Protein AF-A0A7W7SKT7-F1 (afdb_monomer)

Mean predicted aligned error: 14.42 Å

Solvent-accessible surface area (backbone atoms only — not comparable to full-atom values): 17953 Å² total; per-residue (Å²): 141,91,84,80,78,59,41,80,71,46,73,68,52,52,52,52,49,23,51,48,40,19,70,70,40,50,72,79,45,86,52,64,71,61,50,51,51,50,50,57,50,51,30,53,75,71,33,31,45,76,69,60,69,75,55,50,52,50,40,53,53,52,11,47,50,54,30,51,53,54,51,25,52,53,45,50,61,68,43,40,69,72,27,48,54,51,54,52,39,30,48,38,90,91,28,65,68,29,38,50,47,49,54,56,65,69,48,74,88,67,72,100,50,88,64,34,58,57,53,51,50,51,51,47,53,58,58,54,69,44,59,72,56,91,65,62,60,70,94,52,50,71,68,55,46,51,51,40,20,58,55,41,65,77,49,51,55,65,57,43,67,74,38,58,70,53,60,31,50,41,25,49,47,33,33,52,59,51,43,52,56,52,50,50,52,49,46,52,52,51,50,54,52,47,53,52,54,51,50,55,50,34,49,55,49,46,50,53,49,49,56,51,53,54,67,65,49,83,62,54,67,61,52,52,48,53,50,51,50,48,49,68,78,42,72,88,50,58,58,77,73,56,45,32,77,80,48,46,61,66,60,52,52,51,51,53,51,49,52,58,47,46,53,54,49,45,56,49,50,32,53,50,50,42,51,55,51,50,58,53,48,49,58,70,67,53,74,52,67,76,64,55,57,55,52,56,55,47,58,68,69,77,50,82,76,69,55,72,69,60,63,59,73,73,71,78,81,81,130

Structure (mmCIF, N/CA/C/O backbone):
data_AF-A0A7W7SKT7-F1
#
_entry.id   AF-A0A7W7SKT7-F1
#
loop_
_atom_site.group_PDB
_atom_site.id
_atom_site.type_symbol
_atom_site.label_atom_id
_atom_site.label_alt_id
_atom_site.label_comp_id
_atom_site.label_asym_id
_atom_site.label_entity_id
_atom_site.label_seq_id
_atom_site.pdbx_PDB_ins_code
_atom_site.Cartn_x
_atom_site.Cartn_y
_atom_site.Cartn_z
_atom_site.occupancy
_atom_site.B_iso_or_equiv
_atom_site.auth_seq_id
_atom_site.auth_comp_id
_atom_site.auth_asym_id
_atom_site.auth_atom_id
_atom_site.pdbx_PDB_model_num
ATOM 1 N N . MET A 1 1 ? 43.100 -24.900 -26.107 1.00 40.66 1 MET A N 1
ATOM 2 C CA . MET A 1 1 ? 42.116 -25.545 -25.212 1.00 40.66 1 MET A CA 1
ATOM 3 C C . MET A 1 1 ? 40.733 -24.953 -25.479 1.00 40.66 1 MET A C 1
ATOM 5 O O . MET A 1 1 ? 40.466 -23.842 -25.051 1.00 40.66 1 MET A O 1
ATOM 9 N N . ARG A 1 2 ? 39.889 -25.646 -26.257 1.00 47.34 2 ARG A N 1
ATOM 10 C CA . ARG A 1 2 ? 38.482 -25.291 -26.535 1.00 47.34 2 ARG A CA 1
ATOM 11 C C . ARG A 1 2 ? 37.613 -26.469 -26.075 1.00 47.34 2 ARG A C 1
ATOM 13 O O . ARG A 1 2 ? 37.311 -27.333 -26.887 1.00 47.34 2 ARG A O 1
ATOM 20 N N . HIS A 1 3 ? 37.288 -26.565 -24.783 1.00 52.56 3 HIS A N 1
ATOM 21 C CA . HIS A 1 3 ? 36.591 -27.748 -24.235 1.00 52.56 3 HIS A CA 1
ATOM 22 C C . HIS A 1 3 ? 35.393 -27.455 -23.320 1.00 52.56 3 HIS A C 1
ATOM 24 O O . HIS A 1 3 ? 34.884 -28.370 -22.688 1.00 52.56 3 HIS A O 1
ATOM 30 N N . SER A 1 4 ? 34.882 -26.223 -23.286 1.00 64.06 4 SER A N 1
ATOM 31 C CA . SER A 1 4 ? 33.734 -25.887 -22.425 1.00 64.06 4 SER A CA 1
ATOM 32 C C . SER A 1 4 ? 32.405 -25.795 -23.192 1.00 64.06 4 SER A C 1
ATOM 34 O O . SER A 1 4 ? 31.342 -25.771 -22.585 1.00 64.06 4 SER A O 1
ATOM 36 N N . GLY A 1 5 ? 32.433 -25.736 -24.531 1.00 83.06 5 GLY A N 1
ATOM 37 C CA . GLY A 1 5 ? 31.235 -25.512 -25.356 1.00 83.06 5 GLY A CA 1
ATOM 38 C C . GLY A 1 5 ? 30.647 -24.097 -25.249 1.00 83.06 5 GLY A C 1
ATOM 39 O O . GLY A 1 5 ? 29.572 -23.860 -25.789 1.00 83.06 5 GLY A O 1
ATOM 40 N N . PHE A 1 6 ? 31.346 -23.181 -24.570 1.00 89.38 6 PHE A N 1
ATOM 41 C CA . PHE A 1 6 ? 30.959 -21.782 -24.410 1.00 89.38 6 PHE A CA 1
ATOM 42 C C . PHE A 1 6 ? 31.447 -20.925 -25.578 1.00 89.38 6 PHE A C 1
ATOM 44 O O . PHE A 1 6 ? 32.544 -21.145 -26.100 1.00 89.38 6 PHE A O 1
ATOM 51 N N . ARG A 1 7 ? 30.641 -19.930 -25.955 1.00 92.69 7 ARG A N 1
ATOM 52 C CA . ARG A 1 7 ? 30.982 -18.906 -26.954 1.00 92.69 7 ARG A CA 1
ATOM 53 C C . ARG A 1 7 ? 30.951 -17.498 -26.340 1.00 92.69 7 ARG A C 1
ATOM 55 O O . ARG A 1 7 ? 30.198 -17.293 -25.388 1.00 92.69 7 ARG A O 1
ATOM 62 N N . PRO A 1 8 ? 31.711 -16.527 -26.880 1.00 90.38 8 PRO A N 1
ATOM 63 C CA . PRO A 1 8 ? 31.650 -15.145 -26.411 1.00 90.38 8 PRO A CA 1
ATOM 64 C C . PRO A 1 8 ? 30.253 -14.541 -26.624 1.00 90.38 8 PRO A C 1
ATOM 66 O O . PRO A 1 8 ? 29.545 -14.904 -27.572 1.00 90.38 8 PRO A O 1
ATOM 69 N N . ALA A 1 9 ? 29.872 -13.620 -25.738 1.00 91.38 9 ALA A N 1
ATOM 70 C CA . ALA A 1 9 ? 28.626 -12.868 -25.842 1.00 91.38 9 ALA A CA 1
ATOM 71 C C . ALA A 1 9 ? 28.648 -11.915 -27.047 1.00 91.38 9 ALA A C 1
ATOM 73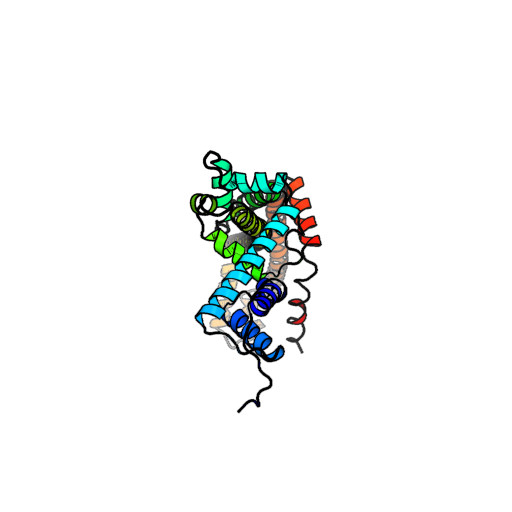 O O . ALA A 1 9 ? 29.638 -11.225 -27.299 1.00 91.38 9 ALA A O 1
ATOM 74 N N . THR A 1 10 ? 27.539 -11.868 -27.781 1.00 93.69 10 THR A N 1
ATOM 75 C CA . THR A 1 10 ? 27.305 -10.918 -28.875 1.00 93.69 10 THR A CA 1
ATOM 76 C C . THR A 1 10 ? 26.296 -9.854 -28.451 1.00 93.69 10 THR A C 1
ATOM 78 O O . THR A 1 10 ? 25.536 -10.051 -27.506 1.00 93.69 10 THR A O 1
ATOM 81 N N . LEU A 1 11 ? 26.221 -8.741 -29.186 1.00 92.75 11 LEU A N 1
ATOM 82 C CA . LEU A 1 11 ? 25.202 -7.711 -28.939 1.00 92.75 11 LEU A CA 1
ATOM 83 C C . LEU A 1 11 ? 23.770 -8.261 -29.048 1.00 92.75 11 LEU A C 1
ATOM 85 O O . LEU A 1 11 ? 22.895 -7.840 -28.298 1.00 92.75 11 LEU A O 1
ATOM 89 N N . ALA A 1 12 ? 23.537 -9.229 -29.940 1.00 94.31 12 ALA A N 1
ATOM 90 C CA . ALA A 1 12 ? 22.238 -9.883 -30.073 1.00 94.31 12 ALA A CA 1
ATOM 91 C C . ALA A 1 12 ? 21.881 -10.714 -28.829 1.00 94.31 12 ALA A C 1
ATOM 93 O O . ALA A 1 12 ? 20.724 -10.736 -28.417 1.00 94.31 12 ALA A O 1
ATOM 94 N N . ASP A 1 13 ? 22.870 -11.356 -28.198 1.00 94.12 13 ASP A N 1
ATOM 95 C CA . ASP A 1 13 ? 22.651 -12.086 -26.947 1.00 94.12 13 ASP A CA 1
ATOM 96 C C . ASP A 1 13 ? 22.309 -11.147 -25.802 1.00 94.12 13 ASP A C 1
ATOM 98 O O . ASP A 1 13 ? 21.412 -11.439 -25.018 1.00 94.12 13 ASP A O 1
ATOM 102 N N . GLU A 1 14 ? 23.015 -10.021 -25.705 1.00 94.12 14 GLU A N 1
ATOM 103 C CA . GLU A 1 14 ? 22.754 -9.026 -24.670 1.00 94.12 14 GLU A CA 1
ATOM 104 C C . GLU A 1 14 ? 21.347 -8.444 -24.804 1.00 94.12 14 GLU A C 1
ATOM 106 O O . GLU A 1 14 ? 20.639 -8.326 -23.805 1.00 94.12 14 GLU A O 1
ATOM 111 N N . GLU A 1 15 ? 20.909 -8.139 -26.026 1.00 96.25 15 GLU A N 1
ATOM 112 C CA . GLU A 1 15 ? 19.553 -7.659 -26.291 1.00 96.25 15 GLU A CA 1
ATOM 113 C C . GLU A 1 15 ? 18.500 -8.732 -25.965 1.00 96.25 15 GLU A C 1
ATOM 115 O O . GLU A 1 15 ? 17.518 -8.452 -25.275 1.00 96.25 15 GLU A O 1
ATOM 120 N N . ALA A 1 16 ? 18.735 -9.986 -26.368 1.00 96.50 16 ALA A N 1
ATOM 121 C CA . ALA A 1 16 ? 17.842 -11.103 -26.063 1.00 96.50 16 ALA A CA 1
ATOM 122 C C . ALA A 1 16 ? 17.748 -11.388 -24.554 1.00 96.50 16 ALA A C 1
ATOM 124 O O . ALA A 1 16 ? 16.666 -11.679 -24.042 1.00 96.50 16 ALA A O 1
ATOM 125 N N . LEU A 1 17 ? 18.866 -11.305 -23.830 1.00 96.50 17 LEU A N 1
ATOM 126 C CA . LEU A 1 17 ? 18.909 -11.475 -22.377 1.00 96.50 17 LEU A CA 1
ATOM 127 C C . LEU A 1 17 ? 18.284 -10.286 -21.650 1.00 96.50 17 LEU A C 1
ATOM 129 O O . LEU A 1 17 ? 17.599 -10.492 -20.656 1.00 96.50 17 LEU A O 1
ATOM 133 N N . THR A 1 18 ? 18.454 -9.064 -22.162 1.00 97.94 18 THR A N 1
ATOM 134 C CA . THR A 1 18 ? 17.770 -7.870 -21.643 1.00 97.94 18 THR A CA 1
ATOM 135 C C . THR A 1 18 ? 16.256 -8.022 -21.772 1.00 97.94 18 THR A C 1
ATOM 137 O O . THR A 1 18 ? 15.529 -7.778 -20.810 1.00 97.94 18 THR A O 1
ATOM 140 N N . GLY A 1 19 ? 15.775 -8.463 -22.940 1.00 97.75 19 GLY A N 1
ATOM 141 C CA . GLY A 1 19 ? 14.356 -8.723 -23.184 1.00 97.75 19 GLY A CA 1
ATOM 142 C C . GLY A 1 19 ? 13.794 -9.822 -22.284 1.00 97.75 19 GLY A C 1
ATOM 143 O O . GLY A 1 19 ? 12.774 -9.610 -21.635 1.00 97.75 19 GLY A O 1
ATOM 144 N N . TRP A 1 20 ? 14.489 -10.958 -22.187 1.00 97.88 20 TRP A N 1
ATOM 145 C CA . TRP A 1 20 ? 14.104 -12.055 -21.296 1.00 97.88 20 TRP A CA 1
ATOM 146 C C . TRP A 1 20 ? 14.063 -11.619 -19.828 1.00 97.88 20 TRP A C 1
ATOM 148 O O . TRP A 1 20 ? 13.076 -11.862 -19.140 1.00 97.88 20 TRP A O 1
ATOM 158 N N . LEU A 1 21 ? 15.097 -10.922 -19.353 1.00 97.50 21 LEU A N 1
ATOM 159 C CA . LEU A 1 21 ? 15.177 -10.478 -17.965 1.00 97.50 21 LEU A CA 1
ATOM 160 C C . LEU A 1 21 ? 14.044 -9.494 -17.634 1.00 97.50 21 LEU A C 1
ATOM 162 O O . LEU A 1 21 ? 13.430 -9.603 -16.574 1.00 97.50 21 LEU A O 1
ATOM 166 N N . ALA A 1 22 ? 13.732 -8.577 -18.556 1.00 97.25 22 ALA A N 1
ATOM 167 C CA . ALA A 1 22 ? 12.633 -7.627 -18.409 1.00 97.25 22 ALA A CA 1
ATOM 168 C C . ALA A 1 22 ? 11.253 -8.308 -18.385 1.00 97.25 22 ALA A C 1
ATOM 170 O O . ALA A 1 22 ? 10.381 -7.880 -17.632 1.00 97.25 22 ALA A O 1
ATOM 171 N N . ALA A 1 23 ? 11.050 -9.347 -19.199 1.00 95.31 23 ALA A N 1
ATOM 172 C CA . ALA A 1 23 ? 9.766 -10.033 -19.326 1.00 95.31 23 ALA A CA 1
ATOM 173 C C . ALA A 1 23 ? 9.515 -11.059 -18.210 1.00 95.31 23 ALA A C 1
ATOM 175 O O . ALA A 1 23 ? 8.409 -11.128 -17.687 1.00 95.31 23 ALA A O 1
ATOM 176 N N . GLU A 1 24 ? 10.536 -11.829 -17.828 1.00 94.50 24 GLU A N 1
ATOM 177 C CA . GLU A 1 24 ? 10.362 -13.027 -16.995 1.00 94.50 24 GLU A CA 1
ATOM 178 C C . GLU A 1 24 ? 10.850 -12.841 -15.554 1.00 94.50 24 GLU A C 1
ATOM 180 O O . GLU A 1 24 ? 10.324 -13.464 -14.634 1.00 94.50 24 GLU A O 1
ATOM 185 N N . VAL A 1 25 ? 11.860 -11.991 -15.327 1.00 95.19 25 VAL A N 1
ATOM 186 C CA . VAL A 1 25 ? 12.539 -11.900 -14.022 1.00 95.19 25 VAL A CA 1
ATOM 187 C C . VAL A 1 25 ? 12.179 -10.619 -13.280 1.00 95.19 25 VAL A C 1
ATOM 189 O O . VAL A 1 25 ? 11.728 -10.686 -12.140 1.00 95.19 25 VAL A O 1
ATOM 192 N N . CYS A 1 26 ? 12.318 -9.447 -13.907 1.00 94.31 26 CYS A N 1
ATOM 193 C CA . CYS A 1 26 ? 12.014 -8.156 -13.277 1.00 94.31 26 CYS A CA 1
ATOM 194 C C . CYS A 1 26 ? 10.592 -8.029 -12.679 1.00 94.31 26 CYS A C 1
ATOM 196 O O . CYS A 1 26 ? 10.476 -7.405 -11.623 1.00 94.31 26 CYS A O 1
ATOM 198 N N . PRO A 1 27 ? 9.519 -8.616 -13.258 1.00 90.62 27 PRO A N 1
ATOM 199 C CA . PRO A 1 27 ? 8.180 -8.527 -12.668 1.00 90.62 27 PRO A CA 1
ATOM 200 C C . PRO A 1 27 ? 8.019 -9.273 -11.338 1.00 90.62 27 PRO A C 1
ATOM 202 O O . PRO A 1 27 ? 7.167 -8.910 -10.520 1.00 90.62 27 PRO A O 1
ATOM 205 N N . VAL A 1 28 ? 8.797 -10.339 -11.135 1.00 89.81 28 VAL A N 1
ATOM 206 C CA . VAL A 1 28 ? 8.648 -11.260 -9.997 1.00 89.81 28 VAL A CA 1
ATOM 207 C C . VAL A 1 28 ? 9.768 -11.118 -8.975 1.00 89.81 28 VAL A C 1
ATOM 209 O O . VAL A 1 28 ? 9.537 -11.360 -7.789 1.00 89.81 28 VAL A O 1
ATOM 212 N N . GLU A 1 29 ? 10.946 -10.678 -9.417 1.00 93.00 29 GLU A N 1
ATOM 213 C CA . GLU A 1 29 ? 12.131 -10.525 -8.593 1.00 93.00 29 GLU A CA 1
ATOM 214 C C . GLU A 1 29 ? 12.540 -9.060 -8.464 1.00 93.00 29 GLU A C 1
ATOM 216 O O . GLU A 1 29 ? 12.953 -8.426 -9.434 1.00 93.00 29 GLU A O 1
ATOM 221 N N . LEU A 1 30 ? 12.463 -8.525 -7.246 1.00 89.38 30 LEU A N 1
ATOM 222 C CA . LEU A 1 30 ? 12.747 -7.115 -6.952 1.00 89.38 30 LEU A CA 1
ATOM 223 C C . LEU A 1 30 ? 14.164 -6.905 -6.402 1.00 89.38 30 LEU A C 1
ATOM 225 O O . LEU A 1 30 ? 14.652 -5.775 -6.365 1.00 89.38 30 LEU A O 1
ATOM 229 N N . VAL A 1 31 ? 14.825 -7.973 -5.949 1.00 91.19 31 VAL A N 1
ATOM 230 C CA . VAL A 1 31 ? 16.169 -7.929 -5.379 1.00 91.19 31 VAL A CA 1
ATOM 231 C C . VAL A 1 31 ? 17.193 -8.055 -6.501 1.00 91.19 31 VAL A C 1
ATOM 233 O O . VAL A 1 31 ? 17.330 -9.095 -7.140 1.00 91.19 31 VAL A O 1
ATOM 236 N N . GLU A 1 32 ? 17.980 -6.998 -6.708 1.00 91.44 32 GLU A N 1
ATOM 237 C CA . GLU A 1 32 ? 18.981 -6.943 -7.782 1.00 91.44 32 GLU A CA 1
ATOM 238 C C . GLU A 1 32 ? 19.991 -8.102 -7.732 1.00 91.44 32 GLU A C 1
ATOM 240 O O . GLU A 1 32 ? 20.403 -8.607 -8.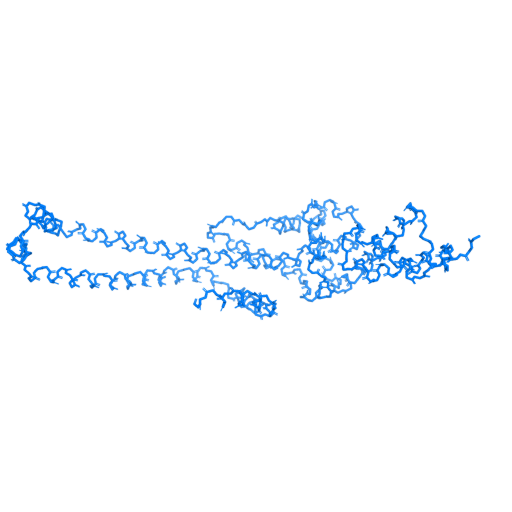774 1.00 91.44 32 GLU A O 1
ATOM 245 N N . ALA A 1 33 ? 20.389 -8.545 -6.536 1.00 92.81 33 ALA A N 1
ATOM 246 C CA . ALA A 1 33 ? 21.298 -9.681 -6.392 1.00 92.81 33 ALA A CA 1
ATOM 247 C C . ALA A 1 33 ? 20.732 -10.952 -7.047 1.00 92.81 33 ALA A C 1
ATOM 249 O O . ALA A 1 33 ? 21.438 -11.616 -7.800 1.00 92.81 33 ALA A O 1
ATOM 250 N N . TRP A 1 34 ? 19.444 -11.232 -6.844 1.00 94.44 34 TRP A N 1
ATOM 251 C CA . TRP A 1 34 ? 18.781 -12.409 -7.404 1.00 94.44 34 TRP A CA 1
ATOM 252 C C . TRP A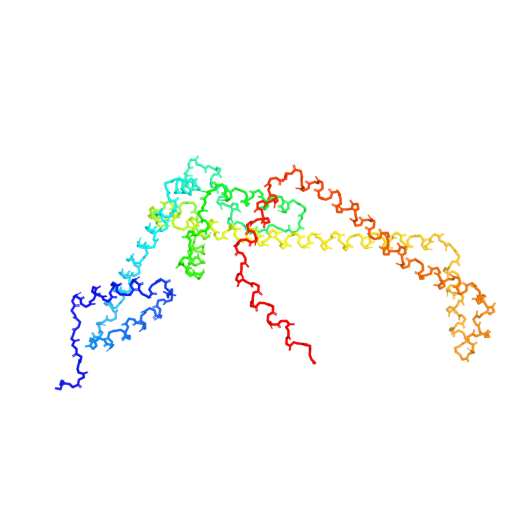 1 34 ? 18.504 -12.255 -8.906 1.00 94.44 34 TRP A C 1
ATOM 254 O O . TRP A 1 34 ? 18.639 -13.225 -9.647 1.00 94.44 34 TRP A O 1
ATOM 264 N N . GLN A 1 35 ? 18.242 -11.034 -9.391 1.00 95.19 35 GLN A N 1
ATOM 265 C CA . GLN A 1 35 ? 18.201 -10.749 -10.836 1.00 95.19 35 GLN A CA 1
ATOM 266 C C . GLN A 1 35 ? 19.554 -11.032 -11.510 1.00 95.19 35 GLN A C 1
ATOM 268 O O . GLN A 1 35 ? 19.608 -11.623 -12.590 1.00 95.19 35 GLN A O 1
ATOM 273 N N . ARG A 1 36 ? 20.659 -10.632 -10.865 1.00 96.44 36 ARG A N 1
ATOM 274 C CA . ARG A 1 36 ? 22.023 -10.891 -11.344 1.00 96.44 36 ARG A CA 1
ATOM 275 C C . ARG A 1 36 ? 22.323 -12.385 -11.384 1.00 96.44 36 ARG A C 1
ATOM 277 O O . ARG A 1 36 ? 22.844 -12.864 -12.389 1.00 96.44 36 ARG A O 1
ATOM 284 N N . ASP A 1 37 ? 21.975 -13.114 -10.331 1.00 96.06 37 ASP A N 1
ATOM 285 C CA . ASP A 1 37 ? 22.177 -14.563 -10.278 1.00 96.06 37 ASP A CA 1
ATOM 286 C C . ASP A 1 37 ? 21.374 -15.279 -11.371 1.00 96.06 37 ASP A C 1
ATOM 288 O O . ASP A 1 37 ? 21.934 -16.106 -12.094 1.00 96.06 37 ASP A O 1
ATOM 292 N N . ALA A 1 38 ? 20.105 -14.902 -11.567 1.00 95.75 38 ALA A N 1
ATOM 293 C CA . ALA A 1 38 ? 19.264 -15.427 -12.642 1.00 95.75 38 ALA A CA 1
ATOM 294 C C . ALA A 1 38 ? 19.873 -15.162 -14.028 1.00 95.75 38 ALA A C 1
ATOM 296 O O . ALA A 1 38 ? 19.964 -16.072 -14.851 1.00 95.75 38 ALA A O 1
ATOM 297 N N . LEU A 1 39 ? 20.372 -13.946 -14.265 1.00 96.44 39 LEU A N 1
ATOM 298 C CA . LEU A 1 39 ? 21.049 -13.592 -15.511 1.00 96.44 39 LEU A CA 1
ATOM 299 C C . LEU A 1 39 ? 22.298 -14.457 -15.752 1.00 96.44 39 LEU A C 1
ATOM 301 O O . LEU A 1 39 ? 22.495 -14.962 -16.855 1.00 96.44 39 LEU A O 1
ATOM 305 N N . LEU A 1 40 ? 23.137 -14.667 -14.733 1.00 94.50 40 LEU A N 1
ATOM 306 C CA . LEU A 1 40 ? 24.338 -15.506 -14.849 1.00 94.50 40 LEU A CA 1
ATOM 307 C C . LEU A 1 40 ? 24.005 -16.988 -15.075 1.00 94.50 40 LEU A C 1
ATOM 309 O O . LEU A 1 40 ? 24.737 -17.676 -15.792 1.00 94.50 40 LEU A O 1
ATOM 313 N N . VAL A 1 41 ? 22.920 -17.486 -14.480 1.00 95.62 41 VAL A N 1
ATOM 314 C CA . VAL A 1 41 ? 22.392 -18.829 -14.758 1.00 95.62 41 VAL A CA 1
ATOM 315 C C . VAL A 1 41 ? 21.948 -18.933 -16.217 1.00 95.62 41 VAL A C 1
ATOM 317 O O . VAL A 1 41 ? 22.322 -19.894 -16.889 1.00 95.62 41 VAL A O 1
ATOM 320 N N . GLU A 1 42 ? 21.251 -17.926 -16.734 1.00 96.00 42 GLU A N 1
ATOM 321 C CA . GLU A 1 42 ? 20.767 -17.908 -18.116 1.00 96.00 42 GLU A CA 1
ATOM 322 C C . GLU A 1 42 ? 21.917 -17.853 -19.138 1.00 96.00 42 GLU A C 1
ATOM 324 O O . GLU A 1 42 ? 21.908 -18.585 -20.132 1.00 96.00 42 GLU A O 1
ATOM 329 N N . TYR A 1 43 ? 22.975 -17.081 -18.860 1.00 94.44 43 TYR A N 1
ATOM 330 C CA . TYR A 1 43 ? 24.216 -17.114 -19.648 1.00 94.44 43 TYR A CA 1
ATOM 331 C C . TYR A 1 43 ? 24.784 -18.539 -19.749 1.00 94.44 43 TYR A C 1
ATOM 333 O O . TYR A 1 43 ? 25.121 -19.008 -20.840 1.00 94.44 43 TYR A O 1
ATOM 341 N N . ARG A 1 44 ? 24.847 -19.262 -18.622 1.00 93.56 44 ARG A N 1
ATOM 342 C CA . ARG A 1 44 ? 25.340 -20.648 -18.586 1.00 93.56 44 ARG A CA 1
ATOM 343 C C . ARG A 1 44 ? 24.425 -21.609 -19.334 1.00 93.56 44 ARG A C 1
ATOM 345 O O . ARG A 1 44 ? 24.931 -22.439 -20.087 1.00 93.56 44 ARG A O 1
ATOM 352 N N . ALA A 1 45 ? 23.111 -21.474 -19.171 1.00 94.38 45 ALA A N 1
ATOM 353 C CA . ALA A 1 45 ? 22.124 -22.298 -19.863 1.00 94.38 45 ALA A CA 1
ATOM 354 C C . ALA A 1 45 ? 22.251 -22.175 -21.391 1.00 94.38 45 ALA A C 1
ATOM 356 O O . ALA A 1 45 ? 22.201 -23.175 -22.107 1.00 94.38 45 ALA A O 1
ATOM 357 N N . ARG A 1 46 ? 22.527 -20.963 -21.889 1.00 94.44 46 ARG A N 1
ATOM 358 C CA . ARG A 1 46 ? 22.747 -20.683 -23.318 1.00 94.44 46 ARG A CA 1
ATOM 359 C C . ARG A 1 46 ? 24.170 -20.981 -23.805 1.00 94.44 46 ARG A C 1
ATOM 361 O O . ARG A 1 46 ? 24.460 -20.774 -24.982 1.00 94.44 46 ARG A O 1
ATOM 368 N N . LYS A 1 47 ? 25.056 -21.470 -22.925 1.00 93.56 47 LYS A N 1
ATOM 369 C CA . LYS A 1 47 ? 26.494 -21.683 -23.182 1.00 93.56 47 LYS A CA 1
ATOM 370 C C . LYS A 1 47 ? 27.187 -20.418 -23.710 1.00 93.56 47 LYS A C 1
ATOM 372 O O . LYS A 1 47 ? 27.992 -20.464 -24.641 1.00 93.56 47 LYS A O 1
ATOM 377 N N . ILE A 1 48 ? 26.863 -19.275 -23.116 1.00 94.31 48 ILE A N 1
ATOM 378 C CA . ILE A 1 48 ? 27.466 -17.979 -23.427 1.00 94.31 48 ILE A CA 1
ATOM 379 C C . ILE A 1 48 ? 28.387 -17.593 -22.271 1.00 94.31 48 ILE A C 1
ATOM 381 O O . ILE A 1 48 ? 28.012 -17.698 -21.102 1.00 94.31 48 ILE A O 1
ATOM 385 N N . GLU A 1 49 ? 29.611 -17.181 -22.587 1.00 90.38 49 GLU A N 1
ATOM 386 C CA . GLU A 1 49 ? 30.546 -16.662 -21.591 1.00 90.38 49 GLU A CA 1
ATOM 387 C C . GLU A 1 49 ? 30.016 -15.324 -21.042 1.00 90.38 49 GLU A C 1
ATOM 389 O O . GLU A 1 49 ? 29.782 -14.404 -21.835 1.00 90.38 49 GLU A O 1
ATOM 394 N N . PRO A 1 50 ? 29.788 -15.191 -19.718 1.00 88.81 50 PRO A N 1
ATOM 395 C CA . PRO A 1 50 ? 29.286 -13.949 -19.146 1.00 88.81 50 PRO A CA 1
ATOM 396 C C . PRO A 1 50 ? 30.258 -12.795 -19.419 1.00 88.81 50 PRO A C 1
ATOM 398 O O . PRO A 1 50 ? 31.463 -12.955 -19.205 1.00 88.81 50 PRO A O 1
ATOM 401 N N . PRO A 1 51 ? 29.770 -11.618 -19.845 1.00 90.50 51 PRO A N 1
ATOM 402 C CA . PRO A 1 51 ? 30.640 -10.476 -20.060 1.00 90.50 51 PRO A CA 1
ATOM 403 C C . PRO A 1 51 ? 31.169 -9.939 -18.719 1.00 90.50 51 PRO A C 1
ATOM 405 O O . PRO A 1 51 ? 30.725 -10.324 -17.634 1.00 90.50 51 PRO A O 1
ATOM 408 N N . GLY A 1 52 ? 32.120 -9.004 -18.780 1.00 91.12 52 GLY A N 1
ATOM 409 C CA . GLY A 1 52 ? 32.657 -8.362 -17.578 1.00 91.12 52 GLY A CA 1
ATOM 410 C C . GLY A 1 52 ? 31.567 -7.702 -16.720 1.00 91.12 52 GLY A C 1
ATOM 411 O O . GLY A 1 52 ? 30.548 -7.241 -17.238 1.00 91.12 52 GLY A O 1
ATOM 412 N N . ARG A 1 53 ? 31.804 -7.604 -15.403 1.00 92.19 53 ARG A N 1
ATOM 413 C CA . ARG A 1 53 ? 30.831 -7.110 -14.403 1.00 92.19 53 ARG A CA 1
ATOM 414 C C . ARG A 1 53 ? 30.111 -5.828 -14.829 1.00 92.19 53 ARG A C 1
ATOM 416 O O . ARG A 1 53 ? 28.890 -5.783 -14.811 1.00 92.19 53 ARG A O 1
ATOM 423 N N . THR A 1 54 ? 30.842 -4.823 -15.307 1.00 94.38 54 THR A N 1
ATOM 424 C CA . THR A 1 54 ? 30.266 -3.547 -15.767 1.00 94.38 54 THR A CA 1
ATOM 425 C C . THR A 1 54 ? 29.222 -3.719 -16.872 1.00 94.38 54 THR A C 1
ATOM 427 O O . THR A 1 54 ? 28.258 -2.961 -16.938 1.00 94.38 54 THR A O 1
ATOM 430 N N . ARG A 1 55 ? 29.400 -4.698 -17.765 1.00 93.38 55 ARG A N 1
ATOM 431 C CA . ARG A 1 55 ? 28.443 -4.975 -18.841 1.00 93.38 55 ARG A CA 1
ATOM 432 C C . ARG A 1 55 ? 27.204 -5.692 -18.310 1.00 93.38 55 ARG A C 1
ATOM 434 O O . ARG A 1 55 ? 26.104 -5.328 -18.706 1.00 93.38 55 ARG A O 1
ATOM 441 N N . VAL A 1 56 ? 27.379 -6.626 -17.374 1.00 95.00 56 VAL A N 1
ATOM 442 C CA . VAL A 1 56 ? 26.270 -7.278 -16.657 1.00 95.00 56 VAL A CA 1
ATOM 443 C C . VAL A 1 56 ? 25.395 -6.231 -15.964 1.00 95.00 56 VAL A C 1
ATOM 445 O O . VAL A 1 56 ? 24.184 -6.238 -16.153 1.00 95.00 56 VAL A O 1
ATOM 448 N N . GLU A 1 57 ? 25.997 -5.268 -15.260 1.00 95.75 57 GLU A N 1
ATOM 449 C CA . GLU A 1 57 ? 25.244 -4.180 -14.618 1.00 95.75 57 GLU A CA 1
ATOM 450 C C . GLU A 1 57 ? 24.455 -3.331 -15.622 1.00 95.75 57 GLU A C 1
ATOM 452 O O . GLU A 1 57 ? 23.302 -2.984 -15.374 1.00 95.75 57 GLU A O 1
ATOM 457 N N . LYS A 1 58 ? 25.033 -3.034 -16.793 1.00 95.88 58 LYS A N 1
ATOM 458 C CA . LYS A 1 58 ? 24.321 -2.301 -17.852 1.00 95.88 58 LYS A CA 1
ATOM 459 C C . LYS A 1 58 ? 23.097 -3.066 -18.358 1.00 95.88 58 LYS A C 1
ATOM 461 O O . LYS A 1 58 ? 22.061 -2.446 -18.572 1.00 95.88 58 LYS A O 1
ATOM 466 N N . ILE A 1 59 ? 23.204 -4.385 -18.515 1.00 96.62 59 ILE A N 1
ATOM 467 C CA . ILE A 1 59 ? 22.083 -5.248 -18.919 1.00 96.62 59 ILE A CA 1
ATOM 468 C C . ILE A 1 59 ? 20.996 -5.252 -17.841 1.00 96.62 59 ILE A C 1
ATOM 470 O O . ILE A 1 59 ? 19.824 -5.084 -18.166 1.00 96.62 59 ILE A O 1
ATOM 474 N N . LEU A 1 60 ? 21.372 -5.367 -16.562 1.00 96.94 60 LEU A N 1
ATOM 475 C CA . LEU A 1 60 ? 20.427 -5.298 -15.440 1.00 96.94 60 LEU A CA 1
ATOM 476 C C . LEU A 1 60 ? 19.663 -3.966 -15.428 1.00 96.94 60 LEU A C 1
ATOM 478 O O . LEU A 1 60 ? 18.436 -3.956 -15.340 1.00 96.94 60 LEU A O 1
ATOM 482 N N . VAL A 1 61 ? 20.372 -2.840 -15.563 1.00 97.62 61 VAL A N 1
ATOM 483 C CA . VAL A 1 61 ? 19.759 -1.503 -15.619 1.00 97.62 61 VAL A CA 1
ATOM 484 C C . VAL A 1 61 ? 18.836 -1.366 -16.832 1.00 97.62 61 VAL A C 1
ATOM 486 O O . VAL A 1 61 ? 17.711 -0.892 -16.684 1.00 97.62 61 VAL A O 1
ATOM 489 N N . ALA A 1 62 ? 19.275 -1.809 -18.014 1.00 97.81 62 ALA A N 1
ATOM 490 C CA . ALA A 1 62 ? 18.480 -1.737 -19.237 1.00 97.81 62 ALA A CA 1
ATOM 491 C C . ALA A 1 62 ? 17.202 -2.585 -19.149 1.00 97.81 62 ALA A C 1
ATOM 493 O O . ALA A 1 62 ? 16.126 -2.115 -19.519 1.00 97.81 62 ALA A O 1
ATOM 494 N N . ALA A 1 63 ? 17.299 -3.803 -18.615 1.00 97.94 63 ALA A N 1
ATOM 495 C CA . ALA A 1 63 ? 16.159 -4.698 -18.455 1.00 97.94 63 ALA A CA 1
ATOM 496 C C . ALA A 1 63 ? 15.142 -4.144 -17.455 1.00 97.94 63 ALA A C 1
ATOM 498 O O . ALA A 1 63 ? 13.950 -4.104 -17.754 1.00 97.94 63 ALA A O 1
ATOM 499 N N . ARG A 1 64 ? 15.606 -3.639 -16.304 1.00 96.81 64 ARG A N 1
ATOM 500 C CA . ARG A 1 64 ? 14.728 -2.984 -15.325 1.00 96.81 64 ARG A CA 1
ATOM 501 C C . ARG A 1 64 ? 14.051 -1.752 -15.900 1.00 96.81 64 ARG A C 1
ATOM 503 O O . ARG A 1 64 ? 12.857 -1.592 -15.698 1.00 96.81 64 ARG A O 1
ATOM 510 N N . GLY A 1 65 ? 14.786 -0.913 -16.631 1.00 96.56 65 GLY A N 1
ATOM 511 C CA . GLY A 1 65 ? 14.212 0.257 -17.295 1.00 96.56 65 GLY A CA 1
ATOM 512 C C . GLY A 1 65 ? 13.142 -0.134 -18.317 1.00 96.56 65 GLY A C 1
ATOM 513 O O . GLY A 1 65 ? 12.055 0.435 -18.321 1.00 96.56 65 GLY A O 1
ATOM 514 N N . ARG A 1 66 ? 13.410 -1.157 -19.137 1.00 97.75 66 ARG A N 1
ATOM 515 C CA . ARG A 1 66 ? 12.451 -1.689 -20.117 1.00 97.75 66 ARG A CA 1
ATOM 516 C C . ARG A 1 66 ? 11.191 -2.234 -19.448 1.00 97.75 66 ARG A C 1
ATOM 518 O O . ARG A 1 66 ? 10.086 -1.940 -19.895 1.00 97.75 66 ARG A O 1
ATOM 525 N N . TRP A 1 67 ? 11.361 -3.003 -18.379 1.00 96.81 67 TRP A N 1
ATOM 526 C CA . TRP A 1 67 ? 10.250 -3.527 -17.599 1.00 96.81 67 TRP A CA 1
ATOM 527 C C . TRP A 1 67 ? 9.456 -2.414 -16.902 1.00 96.81 67 TRP A C 1
ATOM 529 O O . TRP A 1 67 ? 8.231 -2.425 -16.966 1.00 96.81 67 TRP A O 1
ATOM 539 N N . GLU A 1 68 ? 10.121 -1.432 -16.286 1.00 96.56 68 GLU A N 1
ATOM 540 C CA . GLU A 1 68 ? 9.465 -0.316 -15.593 1.00 96.56 68 GLU A CA 1
ATOM 541 C C . GLU A 1 68 ? 8.602 0.504 -16.558 1.00 96.56 68 GLU A C 1
ATOM 543 O O . GLU A 1 68 ? 7.458 0.823 -16.234 1.00 96.56 68 GLU A O 1
ATOM 548 N N . LEU A 1 69 ? 9.106 0.774 -17.767 1.00 97.12 69 LEU A N 1
ATOM 549 C CA . LEU A 1 69 ? 8.339 1.437 -18.823 1.00 97.12 69 LEU A CA 1
ATOM 550 C C . LEU A 1 69 ? 7.094 0.629 -19.215 1.00 97.12 69 LEU A C 1
ATOM 552 O O . LEU A 1 69 ? 5.995 1.181 -19.252 1.00 97.12 69 LEU A O 1
ATOM 556 N N . ALA A 1 70 ? 7.247 -0.677 -19.457 1.00 96.38 70 ALA A N 1
ATOM 557 C CA . ALA A 1 70 ? 6.128 -1.552 -19.807 1.00 96.38 70 ALA A CA 1
ATOM 558 C C . ALA A 1 70 ? 5.086 -1.639 -18.677 1.00 96.38 70 ALA A C 1
ATOM 560 O O . ALA A 1 70 ? 3.883 -1.572 -18.928 1.00 96.38 70 ALA A O 1
ATOM 561 N N . PHE A 1 71 ? 5.542 -1.730 -17.427 1.00 96.88 71 PHE A N 1
ATOM 562 C CA . PHE A 1 71 ? 4.679 -1.752 -16.251 1.00 96.88 71 PHE A CA 1
ATOM 563 C C . PHE A 1 71 ? 3.883 -0.451 -16.104 1.00 96.88 71 PHE A C 1
ATOM 565 O O . PHE A 1 71 ? 2.668 -0.499 -15.910 1.00 96.88 71 PHE A O 1
ATOM 572 N N . CYS A 1 72 ? 4.538 0.706 -16.241 1.00 97.81 72 CYS A N 1
ATOM 573 C CA . CYS A 1 72 ? 3.850 1.991 -16.153 1.00 97.81 72 CYS A CA 1
ATOM 574 C C . CYS A 1 72 ? 2.813 2.147 -17.272 1.00 97.81 72 CYS A C 1
ATOM 576 O O . CYS A 1 72 ? 1.676 2.528 -16.994 1.00 97.81 72 CYS A O 1
ATOM 578 N N . ALA A 1 73 ? 3.171 1.795 -18.511 1.00 97.00 73 ALA A N 1
ATOM 579 C CA . ALA A 1 73 ? 2.256 1.844 -19.649 1.00 97.00 73 ALA A CA 1
ATOM 580 C C . ALA A 1 73 ? 1.002 0.985 -19.411 1.00 97.00 73 ALA A C 1
ATOM 582 O O . ALA A 1 73 ? -0.117 1.463 -19.591 1.00 97.00 73 ALA A O 1
ATOM 583 N N . HIS A 1 74 ? 1.181 -0.240 -18.911 1.00 96.12 74 HIS A N 1
ATOM 584 C CA . HIS A 1 74 ? 0.085 -1.159 -18.586 1.00 96.12 74 HIS A CA 1
ATOM 585 C C . HIS A 1 74 ? -0.852 -0.620 -17.495 1.00 96.12 74 HIS A C 1
ATOM 587 O O . HIS A 1 74 ? -2.077 -0.709 -17.600 1.00 96.12 74 HIS A O 1
ATOM 593 N N . VAL A 1 75 ? -0.296 -0.024 -16.435 1.00 97.62 75 VAL A N 1
ATOM 594 C CA . VAL A 1 75 ? -1.088 0.591 -15.354 1.00 97.62 75 VAL A CA 1
ATOM 595 C C . VAL A 1 75 ? -1.877 1.795 -15.875 1.00 97.62 75 VAL A C 1
ATOM 597 O O . VAL A 1 75 ? -3.058 1.950 -15.560 1.00 97.62 75 VAL A O 1
ATOM 600 N N . ILE A 1 76 ? -1.244 2.633 -16.694 1.00 97.50 76 ILE A N 1
ATOM 601 C CA . ILE A 1 76 ? -1.846 3.817 -17.321 1.00 97.50 76 ILE A CA 1
ATOM 602 C C . ILE A 1 76 ? -2.998 3.427 -18.244 1.00 97.50 76 ILE A C 1
ATOM 604 O O . ILE A 1 76 ? -4.059 4.051 -18.178 1.00 97.50 76 ILE A O 1
ATOM 608 N N . GLU A 1 77 ? -2.812 2.394 -19.062 1.00 96.38 77 GLU A N 1
ATOM 609 C CA . GLU A 1 77 ? -3.852 1.872 -19.947 1.00 96.38 77 GLU A CA 1
ATOM 610 C C . GLU A 1 77 ? -5.097 1.461 -19.148 1.00 96.38 77 GLU A C 1
ATOM 612 O O . GLU A 1 77 ? -6.208 1.894 -19.455 1.00 96.38 77 GLU A O 1
ATOM 617 N N . ARG A 1 78 ? -4.910 0.718 -18.050 1.00 96.50 78 ARG A N 1
ATOM 618 C CA . ARG A 1 78 ? -6.008 0.275 -17.173 1.00 96.50 78 ARG A CA 1
ATOM 619 C C . ARG A 1 78 ? -6.717 1.407 -16.440 1.00 96.50 78 ARG A C 1
ATOM 621 O O . ARG A 1 78 ? -7.909 1.291 -16.162 1.00 96.50 78 ARG A O 1
ATOM 628 N N . LEU A 1 79 ? -6.002 2.471 -16.081 1.00 96.31 79 LEU A N 1
ATOM 629 C CA . LEU A 1 79 ? -6.580 3.629 -15.391 1.00 96.31 79 LEU A CA 1
ATOM 630 C C . LEU A 1 79 ? -7.530 4.433 -16.283 1.00 96.31 79 LEU A C 1
ATOM 632 O O . LEU A 1 79 ? -8.477 5.040 -15.775 1.00 96.31 79 LEU A O 1
ATOM 636 N N . GLY A 1 80 ? -7.257 4.474 -17.589 1.00 94.88 80 GLY A N 1
ATOM 637 C CA . GLY A 1 80 ? -7.918 5.386 -18.514 1.00 94.88 80 GLY A CA 1
ATOM 638 C C . GLY A 1 80 ? -7.602 6.862 -18.228 1.00 94.88 80 GLY A C 1
ATOM 639 O O . GLY A 1 80 ? -6.910 7.223 -17.279 1.00 94.88 80 GLY A O 1
ATOM 640 N N . GLU A 1 81 ? -8.103 7.757 -19.075 1.00 94.75 81 GLU A N 1
ATOM 641 C CA . GLU A 1 81 ? -7.869 9.208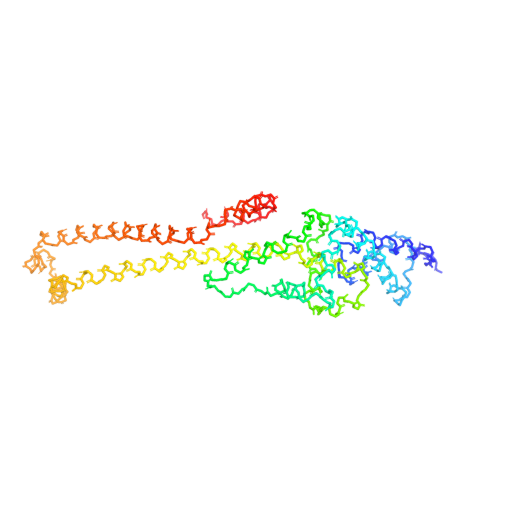 -18.970 1.00 94.75 81 GLU A CA 1
ATOM 642 C C . GLU A 1 81 ? -8.378 9.800 -17.652 1.00 94.75 81 GLU A C 1
ATOM 644 O O . GLU A 1 81 ? -7.595 10.338 -16.876 1.00 94.75 81 GLU A O 1
ATOM 649 N N . ALA A 1 82 ? -9.645 9.559 -17.311 1.00 94.50 82 ALA A N 1
ATOM 650 C CA . ALA A 1 82 ? -10.238 10.097 -16.089 1.00 94.50 82 ALA A CA 1
ATOM 651 C C . ALA A 1 82 ? -9.519 9.645 -14.802 1.00 94.50 82 ALA A C 1
ATOM 653 O O . ALA A 1 82 ? -9.444 10.404 -13.835 1.00 94.50 82 ALA A O 1
ATOM 654 N N . GLY A 1 83 ? -9.004 8.409 -14.761 1.00 94.44 83 GLY A N 1
ATOM 655 C CA . GLY A 1 83 ? -8.225 7.912 -13.625 1.00 94.44 83 GLY A CA 1
ATOM 656 C C . GLY A 1 83 ? -6.878 8.626 -13.502 1.00 94.44 83 GLY A C 1
ATOM 657 O O . GLY A 1 83 ? -6.494 9.030 -12.402 1.00 94.44 83 GLY A O 1
ATOM 658 N N . ARG A 1 84 ? -6.193 8.835 -14.634 1.00 96.38 84 ARG A N 1
ATOM 659 C CA . ARG A 1 84 ? -4.923 9.573 -14.703 1.00 96.38 84 ARG A CA 1
ATOM 660 C C . ARG A 1 84 ? -5.080 11.011 -14.227 1.00 96.38 84 ARG A C 1
ATOM 662 O O . ARG A 1 84 ? -4.330 11.426 -13.346 1.00 96.38 84 ARG A O 1
ATOM 669 N N . ASP A 1 85 ? -6.083 11.727 -14.723 1.00 96.19 85 ASP A N 1
ATOM 670 C CA . ASP A 1 85 ? -6.291 13.140 -14.387 1.00 96.19 85 ASP A CA 1
ATOM 671 C C . ASP A 1 85 ? -6.581 13.333 -12.899 1.00 96.19 85 ASP A C 1
ATOM 673 O O . ASP A 1 85 ? -5.989 14.189 -12.238 1.00 96.19 85 ASP A O 1
ATOM 677 N N . ARG A 1 86 ? -7.438 12.478 -12.326 1.00 96.38 86 ARG A N 1
ATOM 678 C CA . ARG A 1 86 ? -7.729 12.510 -10.886 1.00 96.38 86 ARG A CA 1
ATOM 679 C C . ARG A 1 86 ? -6.486 12.235 -10.050 1.00 96.38 86 ARG A C 1
ATOM 681 O O . ARG A 1 86 ? -6.294 12.910 -9.042 1.00 96.38 86 ARG A O 1
ATOM 688 N N . LEU A 1 87 ? -5.639 11.284 -10.451 1.00 97.31 87 LEU A N 1
ATOM 689 C CA . LEU A 1 87 ? -4.378 11.024 -9.753 1.00 97.31 87 LEU A CA 1
ATOM 690 C C . LEU A 1 87 ? -3.422 12.214 -9.865 1.00 97.31 87 LEU A C 1
ATOM 692 O O . LEU A 1 87 ? -2.902 12.661 -8.847 1.00 97.31 87 LEU A O 1
ATOM 696 N N . LEU A 1 88 ? -3.225 12.763 -11.064 1.00 96.94 88 LEU A N 1
ATOM 697 C CA . LEU A 1 88 ? -2.350 13.918 -11.282 1.00 96.94 88 LEU A CA 1
ATOM 698 C C . LEU A 1 88 ? -2.820 15.156 -10.511 1.00 96.94 88 LEU A C 1
ATOM 700 O O . LEU A 1 88 ? -1.988 15.900 -9.992 1.00 96.94 88 LEU A O 1
ATOM 704 N N . SER A 1 89 ? -4.134 15.323 -10.335 1.00 96.12 89 SER A N 1
ATOM 705 C CA . SER A 1 89 ? -4.693 16.413 -9.532 1.00 96.12 89 SER A CA 1
ATOM 706 C C . SER A 1 89 ? -4.204 16.402 -8.075 1.00 96.12 89 SER A C 1
ATOM 708 O O . SER A 1 89 ? -4.150 17.458 -7.452 1.00 96.12 89 SER A O 1
ATOM 710 N N . LEU A 1 90 ? -3.785 15.249 -7.532 1.00 96.19 90 LEU A N 1
ATOM 711 C CA . LEU A 1 90 ? -3.273 15.131 -6.159 1.00 96.19 90 LEU A CA 1
ATOM 712 C C . LEU A 1 90 ? -1.935 15.848 -5.939 1.00 96.19 90 LEU A C 1
ATOM 714 O O . LEU A 1 90 ? -1.548 16.090 -4.795 1.00 96.19 90 LEU A O 1
ATOM 718 N N . VAL A 1 91 ? -1.206 16.140 -7.017 1.00 96.75 91 VAL A N 1
ATOM 719 C CA . VAL A 1 91 ? 0.136 16.739 -6.975 1.00 96.75 91 VAL A CA 1
ATOM 720 C C . VAL A 1 91 ? 0.244 18.017 -7.805 1.00 96.75 91 VAL A C 1
ATOM 722 O O . VAL A 1 91 ? 1.349 18.539 -7.952 1.00 96.75 91 VAL A O 1
ATOM 725 N N . ALA A 1 92 ? -0.866 18.526 -8.344 1.00 94.81 92 ALA A N 1
ATOM 726 C CA . ALA A 1 92 ? -0.896 19.794 -9.067 1.00 94.81 92 ALA A CA 1
ATOM 727 C C . ALA A 1 92 ? -0.581 20.972 -8.122 1.00 94.81 92 ALA A C 1
ATOM 729 O O . ALA A 1 92 ? -0.997 20.968 -6.963 1.00 94.81 92 ALA A O 1
ATOM 730 N N . GLU A 1 93 ? 0.200 21.948 -8.596 1.00 90.00 93 GLU A N 1
ATOM 731 C CA . GLU A 1 93 ? 0.691 23.070 -7.771 1.00 90.00 93 GLU A CA 1
ATOM 732 C C . GLU A 1 93 ? -0.419 24.016 -7.326 1.00 90.00 93 GLU A C 1
ATOM 734 O O . GLU A 1 93 ? -0.380 24.534 -6.215 1.00 90.00 93 GLU A O 1
ATOM 739 N N . ASP A 1 94 ? -1.431 24.179 -8.166 1.00 92.00 94 ASP A N 1
ATOM 740 C CA . ASP A 1 94 ? -2.610 25.011 -7.958 1.00 92.00 94 ASP A CA 1
ATOM 741 C C . ASP A 1 94 ? -3.763 24.264 -7.262 1.00 92.00 94 ASP A C 1
ATOM 743 O O . ASP A 1 94 ? -4.830 24.837 -7.040 1.00 92.00 94 ASP A O 1
ATOM 747 N N . ASN A 1 95 ? -3.565 22.996 -6.874 1.00 93.25 95 ASN A N 1
ATOM 748 C CA . ASN A 1 95 ? -4.589 22.183 -6.220 1.00 93.25 95 ASN A CA 1
ATOM 749 C C . ASN A 1 95 ? -4.255 21.862 -4.756 1.00 93.25 95 ASN A C 1
ATOM 751 O O . ASN A 1 95 ? -3.860 20.746 -4.391 1.00 93.25 95 ASN A O 1
ATOM 755 N N . GLU A 1 96 ? -4.504 22.831 -3.877 1.00 92.56 96 GLU A N 1
ATOM 756 C CA . GLU A 1 96 ? -4.369 22.657 -2.424 1.00 92.56 96 GLU A CA 1
ATOM 757 C C . GLU A 1 96 ? -5.245 21.516 -1.880 1.00 92.56 96 GLU A C 1
ATOM 759 O O . GLU A 1 96 ? -4.839 20.776 -0.985 1.00 92.56 96 GLU A O 1
ATOM 764 N N . THR A 1 97 ? -6.434 21.309 -2.454 1.00 92.19 97 THR A N 1
ATOM 765 C CA . THR A 1 97 ? -7.341 20.237 -2.013 1.00 92.19 97 THR A CA 1
ATOM 766 C C . THR A 1 97 ? -6.769 18.856 -2.344 1.00 92.19 97 THR A C 1
ATOM 768 O O . THR A 1 97 ? -6.810 17.945 -1.514 1.00 92.19 97 THR A O 1
ATOM 771 N N . GLY A 1 98 ? -6.194 18.697 -3.539 1.00 92.31 98 GLY A N 1
ATOM 772 C CA . GLY A 1 98 ? -5.541 17.460 -3.968 1.00 92.31 98 GLY A CA 1
ATOM 773 C C . GLY A 1 98 ? -4.311 17.125 -3.124 1.00 92.31 98 GLY A C 1
ATOM 774 O O . GLY A 1 98 ? -4.168 15.992 -2.658 1.00 92.31 98 GLY A O 1
ATOM 775 N N . THR A 1 99 ? -3.463 18.119 -2.855 1.00 93.50 99 THR A N 1
ATOM 776 C CA . THR A 1 99 ? -2.265 17.935 -2.019 1.00 93.50 99 THR A CA 1
ATOM 777 C C . THR A 1 99 ? -2.617 17.645 -0.557 1.00 93.50 99 THR A C 1
ATOM 779 O O . THR A 1 99 ? -1.998 16.773 0.063 1.00 93.50 99 THR A O 1
ATOM 782 N N . ALA A 1 100 ? -3.660 18.285 -0.016 1.00 93.06 100 ALA A N 1
ATOM 783 C CA . ALA A 1 100 ? -4.194 17.980 1.309 1.00 93.06 100 ALA A CA 1
ATOM 784 C C . ALA A 1 100 ? -4.750 16.550 1.390 1.00 93.06 100 ALA A C 1
ATOM 786 O O . ALA A 1 100 ? -4.482 15.844 2.369 1.00 93.06 100 ALA A O 1
ATOM 787 N N . LEU A 1 101 ? -5.464 16.091 0.354 1.00 93.56 101 LEU A N 1
ATOM 788 C CA . LEU A 1 101 ? -5.918 14.705 0.261 1.00 93.56 101 LEU A CA 1
ATOM 789 C C . LEU A 1 101 ? -4.719 13.754 0.264 1.00 93.56 101 LEU A C 1
ATOM 791 O O . LEU A 1 101 ? -4.660 12.874 1.119 1.00 93.56 101 LEU A O 1
ATOM 795 N N . LEU A 1 102 ? -3.720 13.960 -0.600 1.00 94.62 102 LEU A N 1
ATOM 796 C CA . LEU A 1 102 ? -2.511 13.128 -0.638 1.00 94.62 102 LEU A CA 1
ATOM 797 C C . LEU A 1 102 ? -1.821 13.037 0.734 1.00 94.62 102 LEU A C 1
ATOM 799 O O . LEU A 1 102 ? -1.456 11.943 1.174 1.00 94.62 102 LEU A O 1
ATOM 803 N N . ALA A 1 103 ? -1.682 14.164 1.435 1.00 92.56 103 ALA A N 1
ATOM 804 C CA . ALA A 1 103 ? -1.125 14.200 2.785 1.00 92.56 103 ALA A CA 1
ATOM 805 C C . ALA A 1 103 ? -1.985 13.409 3.789 1.00 92.56 103 ALA A C 1
ATOM 807 O O . ALA A 1 103 ? -1.453 12.657 4.610 1.00 92.56 103 ALA A O 1
ATOM 808 N N . ALA A 1 104 ? -3.313 13.526 3.704 1.00 90.88 104 ALA A N 1
ATOM 809 C CA . ALA A 1 104 ? -4.239 12.762 4.536 1.00 90.88 104 ALA A CA 1
ATOM 810 C C . ALA A 1 104 ? -4.159 11.252 4.266 1.00 90.88 104 ALA A C 1
ATOM 812 O O . ALA A 1 104 ? -4.241 10.467 5.215 1.00 90.88 104 ALA A O 1
ATOM 813 N N . LEU A 1 105 ? -3.954 10.844 3.007 1.00 90.88 105 LEU A N 1
ATOM 814 C CA . LEU A 1 105 ? -3.806 9.437 2.627 1.00 90.88 105 LEU A CA 1
ATOM 815 C C . LEU A 1 105 ? -2.527 8.826 3.174 1.00 90.88 105 LEU A C 1
ATOM 817 O O . LEU A 1 105 ? -2.547 7.674 3.594 1.00 90.88 105 LEU A O 1
ATOM 821 N N . LYS A 1 106 ? -1.433 9.585 3.191 1.00 90.44 106 LYS A N 1
ATOM 822 C CA . LYS A 1 106 ? -0.137 9.126 3.705 1.00 90.44 106 LYS A CA 1
ATOM 823 C C . LYS A 1 106 ? -0.076 9.025 5.224 1.00 90.44 106 LYS A C 1
ATOM 825 O O . LYS A 1 106 ? 0.799 8.342 5.743 1.00 90.44 106 LYS A O 1
ATOM 830 N N . ARG A 1 107 ? -0.977 9.702 5.935 1.00 86.06 107 ARG A N 1
ATOM 831 C CA . ARG A 1 107 ? -1.022 9.673 7.396 1.00 86.06 107 ARG A CA 1
ATOM 832 C C . ARG A 1 107 ? -1.594 8.346 7.891 1.00 86.06 107 ARG A C 1
ATOM 834 O O . ARG A 1 107 ? -2.625 7.883 7.395 1.00 86.06 107 ARG A O 1
ATOM 841 N N . ASP A 1 108 ? -0.960 7.783 8.911 1.00 70.62 108 ASP A N 1
ATOM 842 C CA . ASP A 1 108 ? -1.485 6.621 9.621 1.00 70.62 108 ASP A CA 1
ATOM 843 C C . ASP A 1 108 ? -2.835 6.922 10.303 1.00 70.62 108 ASP A C 1
ATOM 845 O O . ASP A 1 108 ? -3.155 8.089 10.576 1.00 70.62 108 ASP A O 1
ATOM 849 N N . PRO A 1 109 ? -3.651 5.887 10.572 1.00 61.91 109 PRO A N 1
ATOM 850 C CA . PRO A 1 109 ? -4.896 6.041 11.315 1.00 61.91 109 PRO A CA 1
ATOM 851 C C . PRO A 1 109 ? -4.638 6.682 12.685 1.00 61.91 109 PRO A C 1
ATOM 853 O O . PRO A 1 109 ? -3.736 6.279 13.419 1.00 61.91 109 PRO A O 1
ATOM 856 N N . GLY A 1 110 ? -5.419 7.708 13.032 1.00 59.69 110 GLY A N 1
ATOM 857 C CA . GLY A 1 110 ? -5.273 8.417 14.308 1.00 59.69 110 GLY A CA 1
ATOM 858 C C . GLY A 1 110 ? -5.654 7.559 15.524 1.00 59.69 110 GLY A C 1
ATOM 859 O O . GLY A 1 110 ? -6.384 6.575 15.404 1.00 59.69 110 GLY A O 1
ATOM 860 N N . ALA A 1 111 ? -5.210 7.969 16.720 1.00 55.19 111 ALA A N 1
ATOM 861 C CA . ALA A 1 111 ? -5.484 7.276 17.984 1.00 55.19 111 ALA A CA 1
ATOM 862 C C . ALA A 1 111 ? -6.986 6.983 18.225 1.00 55.19 111 ALA A C 1
ATOM 864 O O . ALA A 1 111 ? -7.872 7.704 17.762 1.00 55.19 111 ALA A O 1
ATOM 865 N N . VAL A 1 112 ? -7.276 5.927 18.995 1.00 51.72 112 VAL A N 1
ATOM 866 C CA . VAL A 1 112 ? -8.632 5.378 19.200 1.00 51.72 112 VAL A CA 1
ATOM 867 C C . VAL A 1 112 ? -9.554 6.349 19.973 1.00 51.72 112 VAL A C 1
ATOM 869 O O . VAL A 1 112 ? -9.646 6.330 21.207 1.00 51.72 112 VAL A O 1
ATOM 872 N N . GLY A 1 113 ? -10.297 7.172 19.228 1.00 52.25 113 GLY A N 1
ATOM 873 C CA . GLY A 1 113 ? -11.346 8.095 19.688 1.00 52.25 113 GLY A CA 1
ATOM 874 C C . GLY A 1 113 ? -12.580 8.064 18.772 1.00 52.25 113 GLY A C 1
ATOM 875 O O . GLY A 1 113 ? -12.524 7.487 17.696 1.00 52.25 113 GLY A O 1
ATOM 876 N N . LEU A 1 114 ? -13.710 8.655 19.185 1.00 52.53 114 LEU A N 1
ATOM 877 C CA . LEU A 1 114 ? -14.970 8.640 18.408 1.00 52.53 114 LEU A CA 1
ATOM 878 C C . LEU A 1 114 ? -14.874 9.381 17.063 1.00 52.53 114 LEU A C 1
ATOM 880 O O . LEU A 1 114 ? -15.576 9.016 16.123 1.00 52.53 114 LEU A O 1
ATOM 884 N N . ASP A 1 115 ? -13.989 10.370 16.968 1.00 59.97 115 ASP A N 1
ATOM 885 C CA . ASP A 1 115 ? -13.773 11.162 15.751 1.00 59.97 115 ASP A CA 1
ATOM 886 C C . ASP A 1 115 ? -12.849 10.452 14.745 1.00 59.97 115 ASP A C 1
ATOM 888 O O . ASP A 1 115 ? -12.860 10.761 13.552 1.00 59.97 115 ASP A O 1
ATOM 892 N N . SER A 1 116 ? -12.094 9.447 15.208 1.00 72.75 116 SER A N 1
ATOM 893 C CA . SER A 1 116 ? -11.157 8.677 14.383 1.00 72.75 116 SER A CA 1
ATOM 894 C C . SER A 1 116 ? -11.886 7.847 13.304 1.00 72.75 116 SER A C 1
ATOM 896 O O . SER A 1 116 ? -11.584 8.041 12.127 1.00 72.75 116 SER A O 1
ATOM 898 N N . PRO A 1 117 ? -12.944 7.057 13.606 1.00 78.00 117 PRO A N 1
ATOM 899 C CA . PRO A 1 117 ? -13.707 6.337 12.582 1.00 78.00 117 PRO A CA 1
ATOM 900 C C . PRO A 1 117 ? -14.364 7.229 11.523 1.00 78.00 117 PRO A C 1
ATOM 902 O O . PRO A 1 117 ? -14.372 6.871 10.351 1.00 78.00 117 PRO A O 1
ATOM 905 N N . LEU A 1 118 ? -14.928 8.382 11.904 1.00 80.06 118 LEU A N 1
ATOM 906 C CA . LEU A 1 118 ? -15.573 9.284 10.939 1.00 80.06 118 LEU A CA 1
ATOM 907 C C . LEU A 1 118 ? -14.544 9.907 9.992 1.00 80.06 118 LEU A C 1
ATOM 909 O O . LEU A 1 118 ? -14.783 9.978 8.790 1.00 80.06 118 LEU A O 1
ATOM 913 N N . THR A 1 119 ? -13.383 10.292 10.526 1.00 82.69 119 THR A N 1
ATOM 914 C CA . THR A 1 119 ? -12.268 10.811 9.728 1.00 82.69 119 THR A CA 1
ATOM 915 C C . THR A 1 119 ? -11.771 9.764 8.730 1.00 82.69 119 THR A C 1
ATOM 917 O O . THR A 1 119 ? -11.595 10.074 7.553 1.00 82.69 119 THR A O 1
ATOM 920 N N . GLU A 1 120 ? -11.603 8.514 9.164 1.00 85.31 120 GLU A N 1
ATOM 921 C CA . GLU A 1 120 ? -11.182 7.420 8.281 1.00 85.31 120 GLU A CA 1
ATOM 922 C C . GLU A 1 120 ? -12.254 7.054 7.232 1.00 85.31 120 GLU A C 1
ATOM 924 O O . GLU A 1 120 ? -11.912 6.756 6.089 1.00 85.31 120 GLU A O 1
ATOM 929 N N . ILE A 1 121 ? -13.553 7.152 7.553 1.00 87.88 121 ILE A N 1
ATOM 930 C CA . ILE A 1 121 ? -14.638 6.977 6.566 1.00 87.88 121 ILE A CA 1
ATOM 931 C C . ILE A 1 121 ? -14.578 8.064 5.488 1.00 87.88 121 ILE A C 1
ATOM 933 O O . ILE A 1 121 ? -14.728 7.756 4.304 1.00 87.88 121 ILE A O 1
ATOM 937 N N . THR A 1 122 ? -14.369 9.324 5.876 1.00 88.75 122 THR A N 1
ATOM 938 C CA . THR A 1 122 ? -14.221 10.430 4.920 1.00 88.75 122 THR A CA 1
ATOM 939 C C . THR A 1 122 ? -13.029 10.184 4.002 1.00 88.75 122 THR A C 1
ATOM 941 O O . THR A 1 122 ? -13.213 10.154 2.787 1.00 88.75 122 THR A O 1
ATOM 944 N N . LYS A 1 123 ? -11.854 9.860 4.565 1.00 88.44 123 LYS A N 1
ATOM 945 C CA . LYS A 1 123 ? -10.667 9.497 3.775 1.00 88.44 123 LYS A CA 1
ATOM 946 C C . LYS A 1 123 ? -10.960 8.361 2.797 1.00 88.44 123 LYS A C 1
ATOM 948 O O . LYS A 1 123 ? -10.643 8.479 1.619 1.00 88.44 123 LYS A O 1
ATOM 953 N N . LEU A 1 124 ? -11.590 7.274 3.251 1.00 90.50 124 LEU A N 1
ATOM 954 C CA . LEU A 1 124 ? -11.912 6.133 2.390 1.00 90.50 124 LEU A CA 1
ATOM 955 C C . LEU A 1 124 ? -12.826 6.532 1.225 1.00 90.50 124 LEU A C 1
ATOM 957 O O . LEU A 1 124 ? -12.619 6.088 0.095 1.00 90.50 124 LEU A O 1
ATOM 961 N N . ASN A 1 125 ? -13.830 7.372 1.482 1.00 91.81 125 ASN A N 1
ATOM 962 C CA . ASN A 1 125 ? -14.708 7.882 0.434 1.00 91.81 125 ASN A CA 1
ATOM 963 C C . ASN A 1 125 ? -13.948 8.762 -0.563 1.00 91.81 125 ASN A C 1
ATOM 965 O O . ASN A 1 125 ? -14.165 8.622 -1.767 1.00 91.81 125 ASN A O 1
ATOM 969 N N . ASP A 1 126 ? -13.042 9.614 -0.089 1.00 91.12 126 ASP A N 1
ATOM 970 C CA . ASP A 1 126 ? -12.243 10.487 -0.948 1.00 91.12 126 ASP A CA 1
ATOM 971 C C . ASP A 1 126 ? -11.283 9.686 -1.838 1.00 91.12 126 ASP A C 1
ATOM 973 O O . ASP A 1 126 ? -11.230 9.929 -3.044 1.00 91.12 126 ASP A O 1
ATOM 977 N N . VAL A 1 127 ? -10.616 8.649 -1.311 1.00 91.50 127 VAL A N 1
ATOM 978 C CA . VAL A 1 127 ? -9.799 7.747 -2.152 1.00 91.50 127 VAL A CA 1
ATOM 979 C C . VAL A 1 127 ? -10.657 7.017 -3.178 1.00 91.50 127 VAL A C 1
ATOM 981 O O . VAL A 1 127 ? -10.261 6.879 -4.333 1.00 91.50 127 VAL A O 1
ATOM 984 N N . ARG A 1 128 ? -11.844 6.540 -2.787 1.00 92.00 128 ARG A N 1
ATOM 985 C CA . ARG A 1 128 ? -12.744 5.821 -3.702 1.00 92.00 128 ARG A CA 1
ATOM 986 C C . ARG A 1 128 ? -13.249 6.706 -4.840 1.00 92.00 128 ARG A C 1
ATOM 988 O O . ARG A 1 128 ? -13.455 6.200 -5.940 1.00 92.00 128 ARG A O 1
ATOM 995 N N . ARG A 1 129 ? -13.399 8.016 -4.619 1.00 92.81 129 ARG A N 1
ATOM 996 C CA . ARG A 1 129 ? -13.773 8.985 -5.668 1.00 92.81 129 ARG A CA 1
ATOM 997 C C . ARG A 1 129 ? -12.721 9.131 -6.765 1.00 92.81 129 ARG A C 1
ATOM 999 O O . ARG A 1 129 ? -13.073 9.551 -7.864 1.00 92.81 129 ARG A O 1
ATOM 1006 N N . LEU A 1 130 ? -11.473 8.725 -6.518 1.00 92.81 130 LEU A N 1
ATOM 1007 C CA . LEU A 1 130 ? -10.467 8.612 -7.578 1.00 92.81 130 LEU A CA 1
ATOM 1008 C C . LEU A 1 130 ? -10.895 7.588 -8.644 1.00 92.81 130 LEU A C 1
ATOM 1010 O O . LEU A 1 130 ? -10.526 7.723 -9.808 1.00 92.81 130 LEU A O 1
ATOM 1014 N N . GLY A 1 131 ? -11.743 6.617 -8.283 1.00 92.56 131 GLY A N 1
ATOM 1015 C CA . GLY A 1 131 ? -12.343 5.677 -9.228 1.00 92.56 131 GLY A CA 1
ATOM 1016 C C . GLY A 1 131 ? -11.332 4.697 -9.816 1.00 92.56 131 GLY A C 1
ATOM 1017 O O . GLY A 1 131 ? -11.430 4.355 -10.989 1.00 92.56 131 GLY A O 1
ATOM 1018 N N . LEU A 1 132 ? -10.344 4.284 -9.016 1.00 94.31 132 LEU A N 1
ATOM 1019 C CA . LEU A 1 132 ? -9.348 3.302 -9.440 1.00 94.31 132 LEU A CA 1
ATOM 1020 C C . LEU A 1 132 ? -10.023 1.942 -9.684 1.00 94.31 132 LEU A C 1
ATOM 1022 O O . LEU A 1 132 ? -10.784 1.501 -8.818 1.00 94.31 132 LEU A O 1
ATOM 1026 N N . PRO A 1 133 ? -9.742 1.261 -10.811 1.00 94.00 133 PRO A N 1
ATOM 1027 C CA . PRO A 1 133 ? -10.273 -0.074 -11.063 1.00 94.00 133 PRO A CA 1
ATOM 1028 C C . PRO A 1 133 ? -9.863 -1.065 -9.966 1.00 94.00 133 PRO A C 1
ATOM 1030 O O . PRO A 1 133 ? -8.705 -1.092 -9.548 1.00 94.00 133 PRO A O 1
ATOM 1033 N N . GLU A 1 134 ? -10.780 -1.934 -9.532 1.00 88.12 134 GLU A N 1
ATOM 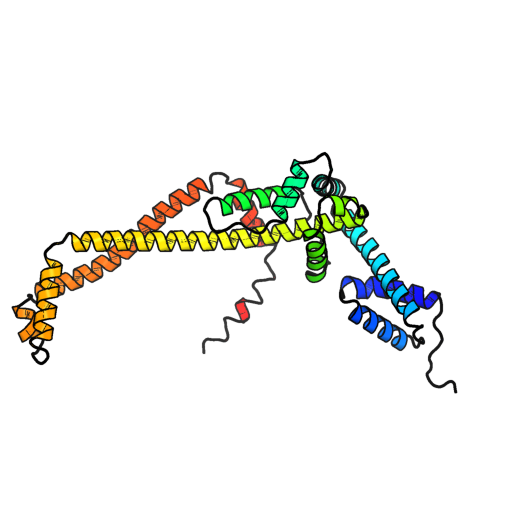1034 C CA . GLU A 1 134 ? -10.472 -2.948 -8.509 1.00 88.12 134 GLU A CA 1
ATOM 1035 C C . GLU A 1 134 ? -9.349 -3.891 -8.970 1.00 88.12 134 GLU A C 1
ATOM 1037 O O . GLU A 1 134 ? -8.428 -4.187 -8.210 1.00 88.12 134 GLU A O 1
ATOM 1042 N N . ALA A 1 135 ? -9.380 -4.280 -10.247 1.00 90.50 135 ALA A N 1
ATOM 1043 C CA . ALA A 1 135 ? -8.411 -5.172 -10.878 1.00 90.50 135 ALA A CA 1
ATOM 1044 C C . ALA A 1 135 ? -7.157 -4.458 -11.426 1.00 90.50 135 ALA A C 1
ATOM 1046 O O . ALA A 1 135 ? -6.411 -5.055 -12.203 1.00 90.50 135 ALA A O 1
ATOM 1047 N N . LEU A 1 136 ? -6.902 -3.198 -11.040 1.00 94.88 136 LEU A N 1
ATOM 1048 C CA . LEU A 1 136 ? -5.791 -2.398 -11.574 1.00 94.88 136 LEU A CA 1
ATOM 1049 C C . LEU A 1 136 ? -4.448 -3.149 -11.518 1.00 94.88 136 LEU A C 1
ATOM 1051 O O . LEU A 1 136 ? -3.741 -3.228 -12.521 1.00 94.88 136 LEU A O 1
ATOM 1055 N N . PHE A 1 137 ? -4.164 -3.785 -10.380 1.00 95.31 137 PHE A N 1
ATOM 1056 C CA . PHE A 1 137 ? -2.946 -4.562 -10.132 1.00 95.31 137 PHE A CA 1
ATOM 1057 C C . PHE A 1 137 ? -3.193 -6.080 -10.034 1.00 95.31 137 PHE A C 1
ATOM 1059 O O . PHE A 1 137 ? -2.424 -6.777 -9.380 1.00 95.31 137 PHE A O 1
ATOM 1066 N N . ALA A 1 138 ? -4.255 -6.612 -10.654 1.00 90.00 138 ALA A N 1
ATOM 1067 C CA . ALA A 1 138 ? -4.646 -8.022 -10.493 1.00 90.00 138 ALA A CA 1
ATOM 1068 C C . ALA A 1 138 ? -3.552 -9.033 -10.894 1.00 90.00 138 ALA A C 1
ATOM 1070 O O . ALA A 1 138 ? -3.431 -10.079 -10.264 1.00 90.00 138 ALA A O 1
ATOM 1071 N N . ASP A 1 139 ? -2.731 -8.697 -11.891 1.00 89.06 139 ASP A N 1
ATOM 1072 C CA . ASP A 1 139 ? -1.659 -9.567 -12.406 1.00 89.06 139 ASP A CA 1
ATOM 1073 C C . ASP A 1 139 ? -0.291 -9.251 -11.782 1.00 89.06 139 ASP A C 1
ATOM 1075 O O . ASP A 1 139 ? 0.744 -9.741 -12.226 1.00 89.06 139 ASP A O 1
ATOM 1079 N N . CYS A 1 140 ? -0.265 -8.381 -10.772 1.00 91.00 140 CYS A N 1
ATOM 1080 C CA . CYS A 1 140 ? 0.954 -7.933 -10.114 1.00 91.00 140 CYS A CA 1
ATOM 1081 C C . CYS A 1 140 ? 1.129 -8.647 -8.775 1.00 91.00 140 CYS A C 1
ATOM 1083 O O . CYS A 1 140 ? 0.169 -8.894 -8.045 1.00 91.00 140 CYS A O 1
ATOM 1085 N N . SER A 1 141 ? 2.377 -8.924 -8.398 1.00 90.19 141 SER A N 1
ATOM 1086 C CA . SER A 1 141 ? 2.650 -9.448 -7.060 1.00 90.19 141 SER A CA 1
ATOM 1087 C C . SER A 1 141 ? 2.363 -8.387 -5.986 1.00 90.19 141 SER A C 1
ATOM 1089 O O . SER A 1 141 ? 2.657 -7.203 -6.163 1.00 90.19 141 SER A O 1
ATOM 1091 N N . GLU A 1 142 ? 1.850 -8.804 -4.822 1.00 89.44 142 GLU A N 1
ATOM 1092 C CA . GLU A 1 142 ? 1.629 -7.882 -3.692 1.00 89.44 142 GLU A CA 1
ATOM 1093 C C . GLU A 1 142 ? 2.933 -7.174 -3.274 1.00 89.44 142 GLU A C 1
ATOM 1095 O O . GLU A 1 142 ? 2.920 -6.001 -2.903 1.00 89.44 142 GLU A O 1
ATOM 1100 N N . LYS A 1 143 ? 4.075 -7.872 -3.378 1.00 91.50 143 LYS A N 1
ATOM 1101 C CA . LYS A 1 143 ? 5.407 -7.326 -3.079 1.00 91.50 143 LYS A CA 1
ATOM 1102 C C . LYS A 1 143 ? 5.777 -6.173 -4.012 1.00 91.50 143 LYS A C 1
ATOM 1104 O O . LYS A 1 143 ? 6.314 -5.173 -3.540 1.00 91.50 143 LYS A O 1
ATOM 1109 N N . LEU A 1 144 ? 5.475 -6.299 -5.305 1.00 94.38 144 LEU A N 1
ATOM 1110 C CA . LEU A 1 144 ? 5.717 -5.254 -6.297 1.00 94.38 144 LEU A CA 1
ATOM 1111 C C . LEU A 1 144 ? 4.915 -3.996 -5.958 1.00 94.38 144 LEU A C 1
ATOM 1113 O O . LEU A 1 144 ? 5.491 -2.919 -5.804 1.00 94.38 144 LEU A O 1
ATOM 1117 N N . VAL A 1 145 ? 3.603 -4.137 -5.765 1.00 95.81 145 VAL A N 1
ATOM 1118 C CA . VAL A 1 145 ? 2.729 -3.000 -5.437 1.00 95.81 145 VAL A CA 1
ATOM 1119 C C . VAL A 1 145 ? 3.165 -2.344 -4.122 1.00 95.81 145 VAL A C 1
ATOM 1121 O O . VAL A 1 145 ? 3.256 -1.117 -4.041 1.00 95.81 145 VAL A O 1
ATOM 1124 N N . ALA A 1 146 ? 3.525 -3.146 -3.116 1.00 93.50 146 ALA A N 1
ATOM 1125 C CA . ALA A 1 146 ? 4.044 -2.650 -1.846 1.00 93.50 146 ALA A CA 1
ATOM 1126 C C . ALA A 1 146 ? 5.358 -1.866 -2.005 1.00 93.50 146 ALA A C 1
ATOM 1128 O O . ALA A 1 146 ? 5.527 -0.840 -1.345 1.00 93.50 146 ALA A O 1
ATOM 1129 N N . ALA A 1 147 ? 6.268 -2.290 -2.889 1.00 94.62 147 ALA A N 1
ATOM 1130 C CA . ALA A 1 147 ? 7.514 -1.573 -3.163 1.00 94.62 147 ALA A CA 1
ATOM 1131 C C . ALA A 1 147 ? 7.258 -0.197 -3.809 1.00 94.62 147 ALA A C 1
ATOM 1133 O O . ALA A 1 147 ? 7.808 0.811 -3.355 1.00 94.62 147 ALA A O 1
ATOM 1134 N N . TRP A 1 148 ? 6.365 -0.128 -4.802 1.00 97.12 148 TRP A N 1
ATOM 1135 C CA . TRP A 1 148 ? 5.958 1.135 -5.435 1.00 97.12 148 TRP A CA 1
ATOM 1136 C C . TRP A 1 148 ? 5.251 2.069 -4.450 1.00 97.12 148 TRP A C 1
ATOM 1138 O O . TRP A 1 148 ? 5.592 3.250 -4.353 1.00 97.12 148 TRP A O 1
ATOM 1148 N N . ARG A 1 149 ? 4.330 1.531 -3.644 1.00 96.00 149 ARG A N 1
ATOM 1149 C CA . ARG A 1 149 ? 3.681 2.263 -2.550 1.00 96.00 149 ARG A CA 1
ATOM 1150 C C . ARG A 1 149 ? 4.710 2.792 -1.542 1.00 96.00 149 ARG A C 1
ATOM 1152 O O . ARG A 1 149 ? 4.623 3.952 -1.146 1.00 96.00 149 ARG A O 1
ATOM 1159 N N . ALA A 1 150 ? 5.690 1.986 -1.132 1.00 94.75 150 ALA A N 1
ATOM 1160 C CA . ALA A 1 150 ? 6.711 2.389 -0.162 1.00 94.75 150 ALA A CA 1
ATOM 1161 C C . ALA A 1 150 ? 7.605 3.524 -0.685 1.00 94.75 150 ALA A C 1
ATOM 1163 O O . ALA A 1 150 ? 7.979 4.412 0.086 1.00 94.75 150 ALA A O 1
ATOM 1164 N N . ARG A 1 151 ? 7.913 3.528 -1.990 1.00 96.12 151 ARG A N 1
ATOM 1165 C CA . ARG A 1 151 ? 8.571 4.658 -2.662 1.00 96.12 151 ARG A CA 1
ATOM 1166 C C . ARG A 1 151 ? 7.672 5.894 -2.633 1.00 96.12 151 ARG A C 1
ATOM 1168 O O . ARG A 1 151 ? 8.089 6.934 -2.133 1.00 96.12 151 ARG A O 1
ATOM 1175 N N . ALA A 1 152 ? 6.424 5.753 -3.074 1.00 97.06 152 ALA A N 1
ATOM 1176 C CA . ALA A 1 152 ? 5.461 6.848 -3.137 1.00 97.06 152 ALA A CA 1
ATOM 1177 C C . ALA A 1 152 ? 5.188 7.489 -1.766 1.00 97.06 152 ALA A C 1
ATOM 1179 O O . ALA A 1 152 ? 5.051 8.707 -1.685 1.00 97.06 152 ALA A O 1
ATOM 1180 N N . ILE A 1 153 ? 5.141 6.712 -0.675 1.00 95.00 153 ILE A N 1
ATOM 1181 C CA . ILE A 1 153 ? 4.928 7.220 0.693 1.00 95.00 153 ILE A CA 1
ATOM 1182 C C . ILE A 1 153 ? 5.964 8.281 1.071 1.00 95.00 153 ILE A C 1
ATOM 1184 O O . ILE A 1 153 ? 5.583 9.317 1.616 1.00 95.00 153 ILE A O 1
ATOM 1188 N N . LYS A 1 154 ? 7.237 8.064 0.728 1.00 95.50 154 LYS A N 1
ATOM 1189 C CA . LYS A 1 154 ? 8.365 8.915 1.139 1.00 95.50 154 LYS A CA 1
ATOM 1190 C C . LYS A 1 154 ? 8.486 10.223 0.352 1.00 95.50 154 LYS A C 1
ATOM 1192 O O . LYS A 1 154 ? 9.232 11.096 0.768 1.00 95.50 154 LYS A O 1
ATOM 1197 N N . MET A 1 155 ? 7.777 10.341 -0.768 1.00 96.06 155 MET A N 1
ATOM 1198 C CA . MET A 1 155 ? 7.900 11.466 -1.698 1.00 96.06 155 MET A CA 1
ATOM 1199 C C . MET A 1 155 ? 7.041 12.673 -1.297 1.00 96.06 155 MET A C 1
ATOM 1201 O O . MET A 1 155 ? 5.889 12.520 -0.892 1.00 96.06 155 MET A O 1
ATOM 1205 N N . TYR A 1 156 ? 7.539 13.886 -1.471 1.00 93.44 156 TYR A N 1
ATOM 1206 C CA . TYR A 1 156 ? 6.733 15.107 -1.409 1.00 93.44 156 TYR A CA 1
ATOM 1207 C C . TYR A 1 156 ? 6.001 15.351 -2.739 1.00 93.44 156 TYR A C 1
ATOM 1209 O O . TYR A 1 156 ? 6.382 14.775 -3.759 1.00 93.44 156 TYR A O 1
ATOM 1217 N N . PRO A 1 157 ? 4.947 16.196 -2.774 1.00 94.50 157 PRO A N 1
ATOM 1218 C CA . PRO A 1 157 ? 4.289 16.568 -4.029 1.00 94.50 157 PRO A CA 1
ATOM 1219 C C . PRO A 1 157 ? 5.259 17.075 -5.111 1.00 94.50 157 PRO A C 1
ATOM 1221 O O . PRO A 1 157 ? 5.071 16.750 -6.279 1.00 94.50 157 PRO A O 1
ATOM 1224 N N . SER A 1 158 ? 6.316 17.803 -4.729 1.00 94.31 158 SER A N 1
ATOM 1225 C CA . SER A 1 158 ? 7.400 18.228 -5.630 1.00 94.31 158 SER A CA 1
ATOM 1226 C C . SER A 1 158 ? 8.142 17.044 -6.250 1.00 94.31 158 SER A C 1
ATOM 1228 O O . SER A 1 158 ? 8.268 16.980 -7.465 1.00 94.31 158 SER A O 1
ATOM 1230 N N . ASP A 1 159 ? 8.523 16.044 -5.454 1.00 96.88 159 ASP A N 1
ATOM 1231 C CA . ASP A 1 159 ? 9.272 14.877 -5.942 1.00 96.88 159 ASP A CA 1
ATOM 1232 C C . ASP A 1 159 ? 8.465 14.084 -6.985 1.00 96.88 159 ASP A C 1
ATOM 1234 O O . ASP A 1 159 ? 9.011 13.524 -7.940 1.00 96.88 159 ASP A O 1
ATOM 1238 N N . PHE A 1 160 ? 7.136 14.033 -6.820 1.00 96.62 160 PHE A N 1
ATOM 1239 C CA . PHE A 1 160 ? 6.249 13.465 -7.836 1.00 96.62 160 PHE A CA 1
ATOM 1240 C C . PHE A 1 160 ? 6.309 14.276 -9.131 1.00 96.62 160 PHE A C 1
ATOM 1242 O O . PHE A 1 160 ? 6.364 13.680 -10.207 1.00 96.62 160 PHE A O 1
ATOM 1249 N N . ARG A 1 161 ? 6.314 15.612 -9.036 1.00 94.75 161 ARG A N 1
ATOM 1250 C CA . ARG A 1 161 ? 6.401 16.520 -10.187 1.00 94.75 161 ARG A CA 1
ATOM 1251 C C . ARG A 1 161 ? 7.746 16.468 -10.914 1.00 94.75 161 ARG A C 1
ATOM 1253 O O . ARG A 1 161 ? 7.752 16.655 -12.129 1.00 94.75 161 ARG A O 1
ATOM 1260 N N . ASP A 1 162 ? 8.821 16.115 -10.223 1.00 95.94 162 ASP A N 1
ATOM 1261 C CA . ASP A 1 162 ? 10.153 15.945 -10.822 1.00 95.94 162 ASP A CA 1
ATOM 1262 C C . ASP A 1 162 ? 10.332 14.583 -11.513 1.00 95.94 162 ASP A C 1
ATOM 1264 O O . ASP A 1 162 ? 11.253 14.370 -12.301 1.00 95.94 162 ASP A O 1
ATOM 1268 N N . THR A 1 163 ? 9.432 13.636 -11.243 1.00 95.38 163 THR A N 1
ATOM 1269 C CA . THR A 1 163 ? 9.433 12.310 -11.866 1.00 95.38 163 THR A CA 1
ATOM 1270 C C . THR A 1 163 ? 8.740 12.344 -13.236 1.00 95.38 163 THR A C 1
ATOM 1272 O O . THR A 1 163 ? 7.814 13.133 -13.449 1.00 95.38 163 THR A O 1
ATOM 1275 N N . SER A 1 164 ? 9.123 11.456 -14.164 1.00 95.94 164 SER A N 1
ATOM 1276 C CA . SER A 1 164 ? 8.421 11.293 -15.448 1.00 95.94 164 SER A CA 1
ATOM 1277 C C . SER A 1 164 ? 6.920 11.036 -15.249 1.00 95.94 164 SER A C 1
ATOM 1279 O O . SER A 1 164 ? 6.506 10.459 -14.241 1.00 95.94 164 SER A O 1
ATOM 1281 N N . ALA A 1 165 ? 6.092 11.477 -16.202 1.00 95.88 165 ALA A N 1
ATOM 1282 C CA . ALA A 1 165 ? 4.633 11.403 -16.085 1.00 95.88 165 ALA A CA 1
ATOM 1283 C C . ALA A 1 165 ? 4.140 9.971 -15.810 1.00 95.88 165 ALA A C 1
ATOM 1285 O O . ALA A 1 165 ? 3.333 9.758 -14.904 1.00 95.88 165 ALA A O 1
ATOM 1286 N N . ASP A 1 166 ? 4.693 8.988 -16.518 1.00 97.62 166 ASP A N 1
ATOM 1287 C CA . ASP A 1 166 ? 4.247 7.601 -16.419 1.00 97.62 166 ASP A CA 1
ATOM 1288 C C . ASP A 1 166 ? 4.564 6.979 -15.053 1.00 97.62 166 ASP A C 1
ATOM 1290 O O . ASP A 1 166 ? 3.710 6.355 -14.412 1.00 97.62 166 ASP A O 1
ATOM 1294 N N . VAL A 1 167 ? 5.782 7.212 -14.558 1.00 97.88 167 VAL A N 1
ATOM 1295 C CA . VAL A 1 167 ? 6.217 6.733 -13.241 1.00 97.88 167 VAL A CA 1
ATOM 1296 C C . VAL A 1 167 ? 5.451 7.467 -12.139 1.00 97.88 167 VAL A C 1
ATOM 1298 O O . VAL A 1 167 ? 5.021 6.843 -11.169 1.00 97.88 167 VAL A O 1
ATOM 1301 N N . ARG A 1 168 ? 5.204 8.773 -12.297 1.00 98.38 168 ARG A N 1
ATOM 1302 C CA . ARG A 1 168 ? 4.401 9.582 -11.367 1.00 98.38 168 ARG A CA 1
ATOM 1303 C C . ARG A 1 168 ? 2.988 9.029 -11.211 1.00 98.38 168 ARG A C 1
ATOM 1305 O O . ARG A 1 168 ? 2.553 8.805 -10.080 1.00 98.38 168 ARG A O 1
ATOM 1312 N N . ILE A 1 169 ? 2.289 8.791 -12.322 1.00 98.38 169 ILE A N 1
ATOM 1313 C CA . ILE A 1 169 ? 0.937 8.218 -12.319 1.00 98.38 169 ILE A CA 1
ATOM 1314 C C . ILE A 1 169 ? 0.955 6.852 -11.633 1.00 98.38 169 ILE A C 1
ATOM 1316 O O . ILE A 1 169 ? 0.138 6.597 -10.750 1.00 98.38 169 ILE A O 1
ATOM 1320 N N . THR A 1 170 ? 1.914 5.998 -11.986 1.00 98.38 170 THR A N 1
ATOM 1321 C CA . THR A 1 170 ? 2.016 4.634 -11.452 1.00 98.38 170 THR A CA 1
ATOM 1322 C C . THR A 1 170 ? 2.294 4.621 -9.945 1.00 98.38 170 THR A C 1
ATOM 1324 O O . THR A 1 170 ? 1.668 3.858 -9.207 1.00 98.38 170 THR A O 1
ATOM 1327 N N . LEU A 1 171 ? 3.158 5.513 -9.448 1.00 98.50 171 LEU A N 1
ATOM 1328 C CA . LEU A 1 171 ? 3.412 5.683 -8.013 1.00 98.50 171 LEU A CA 1
ATOM 1329 C C . LEU A 1 171 ? 2.160 6.147 -7.257 1.00 98.50 171 LEU A C 1
ATOM 1331 O O . LEU A 1 171 ? 1.839 5.598 -6.199 1.00 98.50 171 LEU A O 1
ATOM 1335 N N . LEU A 1 172 ? 1.443 7.139 -7.793 1.00 98.31 172 LEU A N 1
ATOM 1336 C CA . LEU A 1 172 ? 0.199 7.638 -7.200 1.00 98.31 172 LEU A CA 1
ATOM 1337 C C . LEU A 1 172 ? -0.894 6.564 -7.208 1.00 98.31 172 LEU A C 1
ATOM 1339 O O . LEU A 1 172 ? -1.600 6.402 -6.211 1.00 98.31 172 LEU A O 1
ATOM 1343 N N . ALA A 1 173 ? -0.992 5.793 -8.291 1.00 98.19 173 ALA A N 1
ATOM 1344 C CA . ALA A 1 173 ? -1.919 4.680 -8.426 1.00 98.19 173 ALA A CA 1
ATOM 1345 C C . ALA A 1 173 ? -1.635 3.580 -7.396 1.00 98.19 173 ALA A C 1
ATOM 1347 O O . ALA A 1 173 ? -2.542 3.186 -6.663 1.00 98.19 173 ALA A O 1
ATOM 1348 N N . ALA A 1 174 ? -0.380 3.132 -7.282 1.00 97.81 174 ALA A N 1
ATOM 1349 C CA . ALA A 1 174 ? 0.027 2.113 -6.315 1.00 97.81 174 ALA A CA 1
ATOM 1350 C C . ALA A 1 174 ? -0.227 2.566 -4.870 1.00 97.81 174 ALA A C 1
ATOM 1352 O O . ALA A 1 174 ? -0.740 1.791 -4.056 1.00 97.81 174 ALA A O 1
ATOM 1353 N N . LEU A 1 175 ? 0.075 3.833 -4.557 1.00 96.88 175 LEU A N 1
ATOM 1354 C CA . LEU A 1 175 ? -0.222 4.431 -3.258 1.00 96.88 175 LEU A CA 1
ATOM 1355 C C . LEU A 1 175 ? -1.725 4.412 -2.971 1.00 96.88 175 LEU A C 1
ATOM 1357 O O . LEU A 1 175 ? -2.150 3.826 -1.979 1.00 96.88 175 LEU A O 1
ATOM 1361 N N . CYS A 1 176 ? -2.532 5.032 -3.831 1.00 96.12 176 CYS A N 1
ATOM 1362 C CA . CYS A 1 176 ? -3.961 5.204 -3.589 1.00 96.12 176 CYS A CA 1
ATOM 1363 C C . CYS A 1 176 ? -4.704 3.865 -3.566 1.00 96.12 176 CYS A C 1
ATOM 1365 O O . CYS A 1 176 ? -5.544 3.661 -2.692 1.00 96.12 176 CYS A O 1
ATOM 1367 N N . TRP A 1 177 ? -4.364 2.935 -4.461 1.00 95.62 177 TRP A N 1
ATOM 1368 C CA . TRP A 1 177 ? -4.953 1.595 -4.493 1.00 95.62 177 TRP A CA 1
ATOM 1369 C C . TRP A 1 177 ? -4.647 0.817 -3.205 1.00 95.62 177 TRP A C 1
ATOM 1371 O O . TRP A 1 177 ?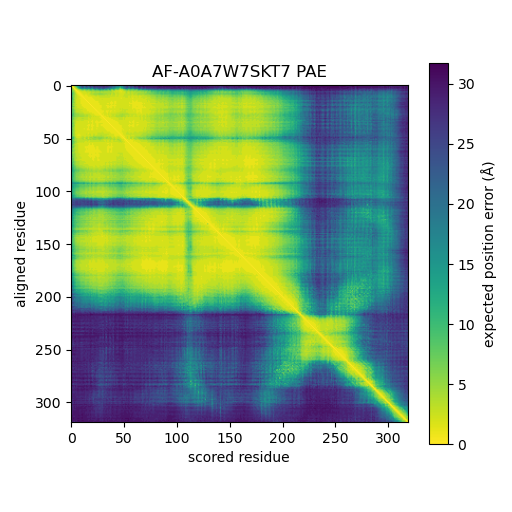 -5.567 0.310 -2.566 1.00 95.62 177 TRP A O 1
ATOM 1381 N N . SER A 1 178 ? -3.387 0.820 -2.749 1.00 93.44 178 SER A N 1
ATOM 1382 C CA . SER A 1 178 ? -3.002 0.154 -1.491 1.00 93.44 178 SER A CA 1
ATOM 1383 C C . SER A 1 178 ? -3.695 0.784 -0.279 1.00 93.44 178 SER A C 1
ATOM 1385 O O . SER A 1 178 ? -4.193 0.085 0.605 1.00 93.44 178 SER A O 1
ATOM 1387 N N . ARG A 1 179 ? -3.797 2.121 -0.255 1.00 90.31 179 ARG A N 1
ATOM 1388 C CA . ARG A 1 179 ? -4.433 2.852 0.848 1.00 90.31 179 ARG A CA 1
ATOM 1389 C C . ARG A 1 179 ? -5.924 2.567 0.987 1.00 90.31 179 ARG A C 1
ATOM 1391 O O . ARG A 1 179 ? -6.412 2.620 2.110 1.00 90.31 179 ARG A O 1
ATOM 1398 N N . GLN A 1 180 ? -6.644 2.205 -0.077 1.00 90.44 180 GLN A N 1
ATOM 1399 C CA . GLN A 1 180 ? -8.050 1.795 0.061 1.00 90.44 180 GLN A CA 1
ATOM 1400 C C . GLN A 1 180 ? -8.202 0.571 0.972 1.00 90.44 180 GLN A C 1
ATOM 1402 O O . GLN A 1 180 ? -9.055 0.572 1.864 1.00 90.44 180 GLN A O 1
ATOM 1407 N N . ALA A 1 181 ? -7.365 -0.451 0.770 1.00 87.00 181 ALA A N 1
ATOM 1408 C CA . ALA A 1 181 ? -7.379 -1.659 1.589 1.00 87.00 181 ALA A CA 1
ATOM 1409 C C . ALA A 1 181 ? -6.927 -1.358 3.024 1.00 87.00 181 ALA A C 1
ATOM 1411 O O . ALA A 1 181 ? -7.623 -1.705 3.971 1.00 87.00 181 ALA A O 1
ATOM 1412 N N . GLU A 1 182 ? -5.832 -0.616 3.189 1.00 88.75 182 GLU A N 1
ATOM 1413 C CA . GLU A 1 182 ? -5.277 -0.298 4.511 1.00 88.75 182 GLU A CA 1
ATOM 1414 C C . GLU A 1 182 ? -6.204 0.566 5.370 1.00 88.75 182 GLU A C 1
ATOM 1416 O O . GLU A 1 182 ? -6.339 0.318 6.565 1.00 88.75 182 GLU A O 1
ATOM 1421 N N . ILE A 1 183 ? -6.866 1.567 4.777 1.00 88.19 183 ILE A N 1
ATOM 1422 C CA . ILE A 1 183 ? -7.856 2.387 5.489 1.00 88.19 183 ILE A CA 1
ATOM 1423 C C . ILE A 1 183 ? -9.068 1.527 5.865 1.00 88.19 183 ILE A C 1
ATOM 1425 O O . ILE A 1 183 ? -9.628 1.687 6.948 1.00 88.19 183 ILE A O 1
ATOM 1429 N N . THR A 1 184 ? -9.465 0.589 5.001 1.00 86.75 184 THR A N 1
ATOM 1430 C CA . THR A 1 184 ? -10.554 -0.348 5.308 1.00 86.75 184 THR A CA 1
ATOM 1431 C C . THR A 1 184 ? -10.187 -1.258 6.482 1.00 86.75 184 THR A C 1
ATOM 1433 O O . THR A 1 184 ? -10.983 -1.387 7.412 1.00 86.75 184 THR A O 1
ATOM 1436 N N . ASP A 1 185 ? -8.984 -1.832 6.487 1.00 85.06 185 ASP A N 1
ATOM 1437 C CA . ASP A 1 185 ? -8.497 -2.680 7.581 1.00 85.06 185 ASP A CA 1
ATOM 1438 C C . ASP A 1 185 ? -8.395 -1.885 8.893 1.00 85.06 185 ASP A C 1
ATOM 1440 O O . ASP A 1 185 ? -8.916 -2.312 9.926 1.00 85.06 185 ASP A O 1
ATOM 1444 N N . ALA A 1 186 ? -7.840 -0.670 8.840 1.00 85.06 186 ALA A N 1
ATOM 1445 C CA . ALA A 1 186 ? -7.770 0.228 9.990 1.00 85.06 186 ALA A CA 1
ATOM 1446 C C . ALA A 1 186 ? -9.158 0.597 10.538 1.00 85.06 186 ALA A C 1
ATOM 1448 O O . ALA A 1 186 ? -9.361 0.643 11.752 1.00 85.06 186 ALA A O 1
ATOM 1449 N N . LEU A 1 187 ? -10.141 0.831 9.664 1.00 85.44 187 LEU A N 1
ATOM 1450 C CA . LEU A 1 187 ? -11.525 1.075 10.070 1.00 85.44 187 LEU A CA 1
ATOM 1451 C C . LEU A 1 187 ? -12.116 -0.120 10.820 1.00 85.44 187 LEU A C 1
ATOM 1453 O O . LEU A 1 187 ? -12.786 0.076 11.835 1.00 85.44 187 LEU A O 1
ATOM 1457 N N . VAL A 1 188 ? -11.865 -1.345 10.354 1.00 85.62 188 VAL A N 1
ATOM 1458 C CA . VAL A 1 188 ? -12.318 -2.562 11.041 1.00 85.62 188 VAL A CA 1
ATOM 1459 C C . VAL A 1 188 ? -11.686 -2.653 12.430 1.00 85.62 188 VAL A C 1
ATOM 1461 O O . VAL A 1 188 ? -12.405 -2.860 13.410 1.00 85.62 188 VAL A O 1
ATOM 1464 N N . GLU A 1 189 ? -10.378 -2.425 12.548 1.00 83.06 189 GLU A N 1
ATOM 1465 C CA . GLU A 1 189 ? -9.677 -2.426 13.838 1.00 83.06 189 GLU A CA 1
ATOM 1466 C C . GLU A 1 189 ? -10.216 -1.354 14.798 1.00 83.06 189 GLU A C 1
ATOM 1468 O O . GLU A 1 189 ? -10.499 -1.645 15.965 1.00 83.06 189 GLU A O 1
ATOM 1473 N N . LEU A 1 190 ? -10.442 -0.131 14.306 1.00 84.12 190 LEU A N 1
ATOM 1474 C CA . LEU A 1 190 ? -11.025 0.963 15.088 1.00 84.12 190 LEU A CA 1
ATOM 1475 C C . LEU A 1 190 ? -12.439 0.630 15.578 1.00 84.12 190 LEU A C 1
ATOM 1477 O O . LEU A 1 190 ? -12.769 0.906 16.736 1.00 84.12 190 LEU A O 1
ATOM 1481 N N . LEU A 1 191 ? -13.273 0.021 14.730 1.00 82.00 191 LEU A N 1
ATOM 1482 C CA . LEU A 1 191 ? -14.623 -0.410 15.102 1.00 82.00 191 LEU A CA 1
ATOM 1483 C C . LEU A 1 191 ? -14.579 -1.499 16.178 1.00 82.00 191 LEU A C 1
ATOM 1485 O O . LEU A 1 191 ? -15.300 -1.400 17.176 1.00 82.00 191 LEU A O 1
ATOM 1489 N N . VAL A 1 192 ? -13.702 -2.494 16.024 1.00 83.38 192 VAL A N 1
ATOM 1490 C CA . VAL A 1 192 ? -13.495 -3.547 17.028 1.00 83.38 192 VAL A CA 1
ATOM 1491 C C . VAL A 1 192 ? -13.052 -2.934 18.358 1.00 83.38 192 VAL A C 1
ATOM 1493 O O . VAL A 1 192 ? -13.653 -3.227 19.397 1.00 83.38 192 VAL A O 1
ATOM 1496 N N . ALA A 1 193 ? -12.062 -2.042 18.349 1.00 82.38 193 ALA A N 1
ATOM 1497 C CA . ALA A 1 193 ? -11.565 -1.383 19.555 1.00 82.38 193 ALA A CA 1
ATOM 1498 C C . ALA A 1 193 ? -12.650 -0.538 20.246 1.00 82.38 193 ALA A C 1
ATOM 1500 O O . ALA A 1 193 ? -12.789 -0.562 21.474 1.00 82.38 193 ALA A O 1
ATOM 1501 N N . LEU A 1 194 ? -13.463 0.183 19.470 1.00 82.56 194 LEU A N 1
ATOM 1502 C CA . LEU A 1 194 ? -14.549 0.997 20.005 1.00 82.56 194 LEU A CA 1
ATOM 1503 C C . LEU A 1 194 ? -15.641 0.138 20.653 1.00 82.56 194 LEU A C 1
ATOM 1505 O O . LEU A 1 194 ? -16.099 0.465 21.749 1.00 82.56 194 LEU A O 1
ATOM 1509 N N . VAL A 1 195 ? -16.018 -0.975 20.019 1.00 81.94 195 VAL A N 1
ATOM 1510 C CA . VAL A 1 195 ? -16.970 -1.949 20.572 1.00 81.94 195 VAL A CA 1
ATOM 1511 C C . VAL A 1 195 ? -16.489 -2.466 21.932 1.00 81.94 195 VAL A C 1
ATOM 1513 O O . VAL A 1 195 ? -17.242 -2.420 22.909 1.00 81.94 195 VAL A O 1
ATOM 1516 N N . HIS A 1 196 ? -15.215 -2.854 22.042 1.00 79.69 196 HIS A N 1
ATOM 1517 C CA . HIS A 1 196 ? -14.624 -3.295 23.311 1.00 79.69 196 HIS A CA 1
ATOM 1518 C C . HIS A 1 196 ? -14.623 -2.182 24.372 1.00 79.69 196 HIS A C 1
ATOM 1520 O O . HIS A 1 196 ? -14.958 -2.416 25.538 1.00 79.69 196 HIS A O 1
ATOM 1526 N N . LYS A 1 197 ? -14.309 -0.940 23.983 1.00 82.38 197 LYS A N 1
ATOM 1527 C CA . LYS A 1 197 ? -14.331 0.225 24.884 1.00 82.38 197 LYS A CA 1
ATOM 1528 C C . LYS A 1 197 ? -15.739 0.538 25.400 1.00 82.38 197 LYS A C 1
ATOM 1530 O O . LYS A 1 197 ? -15.901 0.892 26.568 1.00 82.38 197 LYS A O 1
ATOM 1535 N N . ILE A 1 198 ? -16.762 0.410 24.554 1.00 79.44 198 ILE A N 1
ATOM 1536 C CA . ILE A 1 198 ? -18.165 0.579 24.959 1.00 79.44 198 ILE A CA 1
ATOM 1537 C C . ILE A 1 198 ? -18.564 -0.535 25.926 1.00 79.44 198 ILE A C 1
ATOM 1539 O O . ILE A 1 198 ? -19.152 -0.235 26.968 1.00 79.44 198 ILE A O 1
ATOM 1543 N N . ASN A 1 199 ? -18.207 -1.787 25.621 1.00 72.69 199 ASN A N 1
ATOM 1544 C CA . ASN A 1 199 ? -18.561 -2.926 26.461 1.00 72.69 199 ASN A CA 1
ATOM 1545 C C . ASN A 1 199 ? -17.963 -2.804 27.870 1.00 72.69 199 ASN A C 1
ATOM 1547 O O . ASN A 1 199 ? -18.690 -2.772 28.861 1.00 72.69 199 ASN A O 1
ATOM 1551 N N . THR A 1 200 ? -16.651 -2.579 27.948 1.00 80.50 200 THR A N 1
ATOM 1552 C CA . THR A 1 200 ? -15.939 -2.396 29.224 1.00 80.50 200 THR A CA 1
ATOM 1553 C C . THR A 1 200 ? -16.456 -1.194 30.021 1.00 80.50 200 THR A C 1
ATOM 1555 O O . THR A 1 200 ? -16.551 -1.245 31.249 1.00 80.50 200 THR A O 1
ATOM 1558 N N . ARG A 1 201 ? -16.834 -0.091 29.358 1.00 79.81 201 ARG A N 1
ATOM 1559 C CA . ARG A 1 201 ? -17.424 1.075 30.038 1.00 79.81 201 ARG A CA 1
ATOM 1560 C C . ARG A 1 201 ? -18.822 0.780 30.579 1.00 79.81 201 ARG A C 1
ATOM 1562 O O . ARG A 1 201 ? -19.152 1.270 31.661 1.00 79.81 201 ARG A O 1
ATOM 1569 N N . ALA A 1 202 ? -19.637 0.026 29.844 1.00 73.12 202 ALA A N 1
ATOM 1570 C CA . ALA A 1 202 ? -20.966 -0.378 30.288 1.00 73.12 202 ALA A CA 1
ATOM 1571 C C . ALA A 1 202 ? -20.876 -1.311 31.504 1.00 73.12 202 ALA A C 1
ATOM 1573 O O . ALA A 1 202 ? -21.518 -1.032 32.515 1.00 73.12 202 ALA A O 1
ATOM 1574 N N . GLU A 1 203 ? -20.019 -2.332 31.447 1.00 70.44 203 GLU A N 1
ATOM 1575 C CA . GLU A 1 203 ? -19.745 -3.249 32.562 1.00 70.44 203 GLU A CA 1
ATOM 1576 C C . GLU A 1 203 ? -19.316 -2.483 33.819 1.00 70.44 203 GLU A C 1
ATOM 1578 O O . GLU A 1 203 ? -19.994 -2.557 34.845 1.00 70.44 203 GLU A O 1
ATOM 1583 N N . ARG A 1 204 ? -18.288 -1.626 33.713 1.00 79.69 204 ARG A N 1
ATOM 1584 C CA . ARG A 1 204 ? -17.816 -0.787 34.831 1.00 79.69 204 ARG A CA 1
ATOM 1585 C C . ARG A 1 204 ? -18.898 0.143 35.382 1.00 79.69 204 ARG A C 1
ATOM 1587 O O . ARG A 1 204 ? -18.909 0.445 36.574 1.00 79.69 204 ARG A O 1
ATOM 1594 N N . ARG A 1 205 ? -19.788 0.669 34.530 1.00 79.88 205 ARG A N 1
ATOM 1595 C CA . ARG A 1 205 ? -20.880 1.552 34.972 1.00 79.88 205 ARG A CA 1
ATOM 1596 C C . ARG A 1 205 ? -21.908 0.782 35.792 1.00 79.88 205 ARG A C 1
ATOM 1598 O O . ARG A 1 205 ? -22.338 1.297 36.821 1.00 79.88 205 ARG A O 1
ATOM 1605 N N . VAL A 1 206 ? -22.293 -0.414 35.351 1.00 76.19 206 VAL A N 1
ATOM 1606 C CA . VAL A 1 206 ? -23.249 -1.246 36.090 1.00 76.19 206 VAL A CA 1
ATOM 1607 C C . VAL A 1 206 ? -22.622 -1.767 37.379 1.00 76.19 206 VAL A C 1
ATOM 1609 O O . VAL A 1 206 ? -23.275 -1.717 38.415 1.00 76.19 206 VAL A O 1
ATOM 1612 N N . GLU A 1 207 ? -21.352 -2.171 37.351 1.00 69.81 207 GLU A N 1
ATOM 1613 C CA . GLU A 1 207 ? -20.617 -2.589 38.548 1.00 69.81 207 GLU A CA 1
ATOM 1614 C C . GLU A 1 207 ? -20.626 -1.474 39.600 1.00 69.81 207 GLU A C 1
ATOM 1616 O O . GLU A 1 207 ? -21.101 -1.680 40.712 1.00 69.81 207 GLU A O 1
ATOM 1621 N N . LYS A 1 208 ? -20.248 -0.243 39.221 1.00 77.12 208 LYS A N 1
ATOM 1622 C CA . LYS A 1 208 ? -20.319 0.921 40.120 1.00 77.12 208 LYS A CA 1
ATOM 1623 C C . LYS A 1 208 ? -21.727 1.177 40.666 1.00 77.12 208 LYS A C 1
ATOM 1625 O O . LYS A 1 208 ? -21.856 1.561 41.827 1.00 77.12 208 LYS A O 1
ATOM 1630 N N . GLN A 1 209 ? -22.768 0.999 39.850 1.00 74.75 209 GLN A N 1
ATOM 1631 C CA . GLN A 1 209 ? -24.157 1.166 40.289 1.00 74.75 209 GLN A CA 1
ATOM 1632 C C . GLN A 1 209 ? -24.562 0.101 41.310 1.00 74.75 209 GLN A C 1
ATOM 1634 O O . GLN A 1 209 ? -25.145 0.455 42.329 1.00 74.75 209 GLN A O 1
ATOM 1639 N N . LEU A 1 210 ? -24.211 -1.168 41.086 1.00 67.69 210 LEU A N 1
ATOM 1640 C CA . LEU A 1 210 ? -24.499 -2.242 42.037 1.00 67.69 210 LEU A CA 1
ATOM 1641 C C . LEU A 1 210 ? -23.713 -2.086 43.334 1.00 67.69 210 LEU A C 1
ATOM 1643 O O . LEU A 1 210 ? -24.290 -2.233 44.406 1.00 67.69 210 LEU A O 1
ATOM 1647 N N . THR A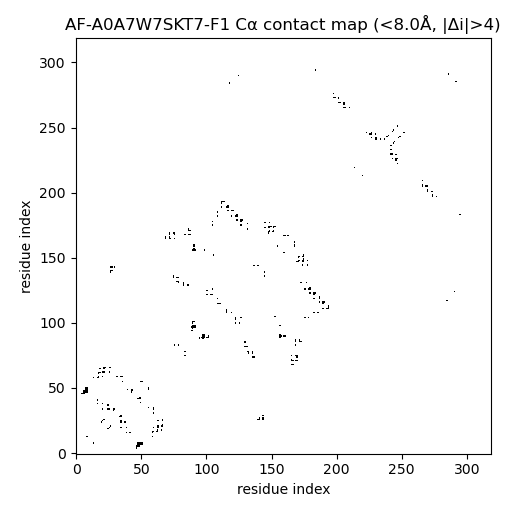 1 211 ? -22.432 -1.722 43.272 1.00 68.62 211 THR A N 1
ATOM 1648 C CA . THR A 1 211 ? -21.643 -1.449 44.480 1.00 68.62 211 THR A CA 1
ATOM 1649 C C . THR A 1 211 ? -22.239 -0.282 45.270 1.00 68.62 211 THR A C 1
ATOM 1651 O O . THR A 1 211 ? -22.273 -0.318 46.497 1.00 68.62 211 THR A O 1
ATOM 1654 N N . ALA A 1 212 ? -22.759 0.746 44.591 1.00 70.25 212 ALA A N 1
ATOM 1655 C CA . ALA A 1 212 ? -23.456 1.852 45.245 1.00 70.25 212 ALA A CA 1
ATOM 1656 C C . ALA A 1 212 ? -24.822 1.439 45.834 1.00 70.25 212 ALA A C 1
ATOM 1658 O O . ALA A 1 212 ? -25.166 1.895 46.923 1.00 70.25 212 ALA A O 1
ATOM 1659 N N . GLU A 1 213 ? -25.592 0.584 45.151 1.00 65.06 213 GLU A N 1
ATOM 1660 C CA . GLU A 1 213 ? -26.848 0.010 45.663 1.00 65.06 213 GLU A CA 1
ATOM 1661 C C . GLU A 1 213 ? -26.587 -0.872 46.899 1.00 65.06 213 GLU A C 1
ATOM 1663 O O . GLU A 1 213 ? -27.275 -0.724 47.906 1.00 65.06 213 GLU A O 1
ATOM 1668 N N . LEU A 1 214 ? -25.537 -1.700 46.881 1.00 58.50 214 LEU A N 1
ATOM 1669 C CA . LEU A 1 214 ? -25.109 -2.517 48.022 1.00 58.50 214 LEU A CA 1
ATOM 1670 C C . LEU A 1 214 ? -24.698 -1.658 49.224 1.00 58.50 214 LEU A C 1
ATOM 1672 O O . LEU A 1 214 ? -25.187 -1.899 50.325 1.00 58.50 214 LEU A O 1
ATOM 1676 N N . LYS A 1 215 ? -23.888 -0.609 49.011 1.00 57.53 215 LYS A N 1
ATOM 1677 C CA . LYS A 1 215 ? -23.499 0.346 50.069 1.00 57.53 215 LYS A CA 1
ATOM 1678 C C . LYS A 1 215 ? -24.690 1.092 50.684 1.00 57.53 215 LYS A C 1
ATOM 1680 O O . LYS A 1 215 ? -24.618 1.530 51.830 1.00 57.53 215 LYS A O 1
ATOM 1685 N N . LYS A 1 216 ? -25.791 1.271 49.943 1.00 57.47 216 LYS A N 1
ATOM 1686 C CA . LYS A 1 216 ? -27.010 1.921 50.458 1.00 57.47 216 LYS A CA 1
ATOM 1687 C C . LYS A 1 216 ? -27.837 1.012 51.367 1.00 57.47 216 LYS A C 1
ATOM 1689 O O . LYS A 1 216 ? -28.551 1.526 52.227 1.00 57.47 216 LYS A O 1
ATOM 1694 N N . VAL A 1 217 ? -27.730 -0.312 51.237 1.00 58.72 217 VAL A N 1
ATOM 1695 C CA . VAL A 1 217 ? -28.400 -1.255 52.144 1.00 58.72 217 VAL A CA 1
ATOM 1696 C C . VAL A 1 217 ? -27.563 -1.394 53.423 1.00 58.72 217 VAL A C 1
ATOM 1698 O O . VAL A 1 217 ? -26.849 -2.376 53.622 1.00 58.72 217 VAL A O 1
ATOM 1701 N N . ARG A 1 218 ? -27.668 -0.386 54.303 1.00 44.81 218 ARG A N 1
ATOM 1702 C CA . ARG A 1 218 ? -26.920 -0.185 55.570 1.00 44.81 218 ARG A CA 1
ATOM 1703 C C . ARG A 1 218 ? -26.989 -1.321 56.621 1.00 44.81 218 ARG A C 1
ATOM 1705 O O . ARG A 1 218 ? -26.534 -1.132 57.740 1.00 44.81 218 ARG A O 1
ATOM 1712 N N . GLY A 1 219 ? -27.521 -2.501 56.299 1.00 58.56 219 GLY A N 1
ATOM 1713 C CA . GLY A 1 219 ? -27.603 -3.652 57.214 1.00 58.56 219 GLY A CA 1
ATOM 1714 C C . GLY A 1 219 ? -26.707 -4.845 56.860 1.00 58.56 219 GLY A C 1
ATOM 1715 O O . GLY A 1 219 ? -26.434 -5.676 57.722 1.00 58.56 219 GLY A O 1
ATOM 1716 N N . LYS A 1 220 ? -26.231 -4.954 55.611 1.00 65.19 220 LYS A N 1
ATOM 1717 C CA . LYS A 1 220 ? -25.542 -6.165 55.116 1.00 65.19 220 LYS A CA 1
ATOM 1718 C C . LYS A 1 220 ? -24.066 -6.227 55.496 1.00 65.19 220 LYS A C 1
ATOM 1720 O O . LYS A 1 220 ? -23.570 -7.301 55.820 1.00 65.19 220 LYS A O 1
ATOM 1725 N N . GLU A 1 221 ? -23.392 -5.080 55.527 1.00 63.06 221 GLU A N 1
ATOM 1726 C CA . GLU A 1 221 ? -22.006 -4.972 56.002 1.00 63.06 221 GLU A CA 1
ATOM 1727 C C . GLU A 1 221 ? -21.893 -5.405 57.470 1.00 63.06 221 GLU A C 1
ATOM 1729 O O . GLU A 1 221 ? -20.987 -6.153 57.818 1.00 63.06 221 GLU A O 1
ATOM 1734 N N . GLY A 1 222 ? -22.872 -5.049 58.311 1.00 71.06 222 GLY A N 1
ATOM 1735 C CA . GLY A 1 222 ? -22.922 -5.492 59.708 1.00 71.06 222 GLY A CA 1
ATOM 1736 C C . GLY A 1 222 ? -23.136 -7.001 59.869 1.00 71.06 222 GLY A C 1
ATOM 1737 O O . GLY A 1 222 ? -22.577 -7.600 60.785 1.00 71.06 222 GLY A O 1
ATOM 1738 N N . ILE A 1 223 ? -23.904 -7.635 58.975 1.00 74.94 223 ILE A N 1
ATOM 1739 C CA . ILE A 1 223 ? -24.097 -9.095 58.968 1.00 74.94 223 ILE A CA 1
ATOM 1740 C C . ILE A 1 223 ? -22.809 -9.804 58.534 1.00 74.94 223 ILE A C 1
ATOM 1742 O O . ILE A 1 223 ? -22.396 -10.751 59.197 1.00 74.94 223 ILE A O 1
ATOM 1746 N N . LEU A 1 224 ? -22.156 -9.330 57.467 1.00 73.31 224 LEU A N 1
ATOM 1747 C CA . LEU A 1 224 ? -20.884 -9.880 56.981 1.00 73.31 224 LEU A CA 1
ATOM 1748 C C . LEU A 1 224 ? -19.765 -9.727 58.012 1.00 73.31 224 LEU A C 1
ATOM 1750 O O . LEU A 1 224 ? -19.014 -10.673 58.230 1.00 73.31 224 LEU A O 1
ATOM 1754 N N . PHE A 1 225 ? -19.691 -8.571 58.674 1.00 73.12 225 PHE A N 1
ATOM 1755 C CA . PHE A 1 225 ? -18.716 -8.321 59.729 1.00 73.12 225 PHE A CA 1
ATOM 1756 C C . PHE A 1 225 ? -18.924 -9.279 60.905 1.00 73.12 225 PHE A C 1
ATOM 1758 O O . PHE A 1 225 ? -17.992 -9.973 61.286 1.00 73.12 225 PHE A O 1
ATOM 1765 N N . LYS A 1 226 ? -20.161 -9.428 61.403 1.00 76.75 226 LYS A N 1
ATOM 1766 C CA . LYS A 1 226 ? -20.482 -10.395 62.471 1.00 76.75 226 LYS A CA 1
ATOM 1767 C C . LYS A 1 226 ? -20.147 -11.840 62.089 1.00 76.75 226 LYS A C 1
ATOM 1769 O O . LYS A 1 226 ? -19.646 -12.587 62.927 1.00 76.75 226 LYS A O 1
ATOM 1774 N N . LEU A 1 227 ? -20.405 -12.233 60.840 1.00 77.75 227 LEU A N 1
ATOM 1775 C CA . LEU A 1 227 ? -20.070 -13.563 60.320 1.00 77.75 227 LEU A CA 1
ATOM 1776 C C . LEU A 1 227 ? -18.559 -13.792 60.276 1.00 77.75 227 LEU A C 1
ATOM 1778 O O . LEU A 1 227 ? -18.091 -14.829 60.736 1.00 77.75 227 LEU A O 1
ATOM 1782 N N . ALA A 1 228 ? -17.810 -12.819 59.752 1.00 74.81 228 ALA A N 1
ATOM 1783 C CA . ALA A 1 228 ? -16.357 -12.879 59.662 1.00 74.81 228 ALA A CA 1
ATOM 1784 C C . ALA A 1 228 ? -15.708 -12.909 61.052 1.00 74.81 228 ALA A C 1
ATOM 1786 O O . ALA A 1 228 ? -14.856 -13.756 61.294 1.00 74.81 228 ALA A O 1
ATOM 1787 N N . THR A 1 229 ? -16.157 -12.060 61.982 1.00 79.44 229 THR A N 1
ATOM 1788 C CA . THR A 1 229 ? -15.693 -12.060 63.378 1.00 79.44 229 THR A CA 1
ATOM 1789 C C . THR A 1 229 ? -15.937 -13.415 64.036 1.00 79.44 229 THR A C 1
ATOM 1791 O O . THR A 1 229 ? -15.011 -14.015 64.560 1.00 79.44 229 THR A O 1
ATOM 1794 N N . THR A 1 230 ? -17.148 -13.965 63.915 1.00 82.00 230 THR A N 1
ATOM 1795 C CA . THR A 1 230 ? -17.479 -15.258 64.539 1.00 82.00 230 THR A CA 1
ATOM 1796 C C . THR A 1 230 ? -16.690 -16.423 63.931 1.00 82.00 230 THR A C 1
ATOM 1798 O O . THR A 1 230 ? -16.311 -17.344 64.648 1.00 82.00 230 THR A O 1
ATOM 1801 N N . ALA A 1 231 ? -16.423 -16.390 62.622 1.00 76.69 231 ALA A N 1
ATOM 1802 C CA . ALA A 1 231 ? -15.612 -17.405 61.951 1.00 76.69 231 ALA A CA 1
ATOM 1803 C C . ALA A 1 231 ? -14.131 -17.353 62.371 1.00 76.69 231 ALA A C 1
ATOM 1805 O O . ALA A 1 231 ? -13.484 -18.395 62.430 1.00 76.69 231 ALA A O 1
ATOM 1806 N N . VAL A 1 232 ? -13.606 -16.159 62.668 1.00 80.94 232 VAL A N 1
ATOM 1807 C CA . VAL A 1 232 ? -12.232 -15.969 63.163 1.00 80.94 232 VAL A CA 1
ATOM 1808 C C . VAL A 1 232 ? -12.116 -16.336 64.644 1.00 80.94 232 VAL A C 1
ATOM 1810 O O . VAL A 1 232 ? -11.155 -16.995 65.026 1.00 80.94 232 VAL A O 1
ATOM 1813 N N . ASP A 1 233 ? -13.100 -15.963 65.465 1.00 80.88 233 ASP A N 1
ATOM 1814 C CA . ASP A 1 233 ? -13.095 -16.231 66.909 1.00 80.88 233 ASP A CA 1
ATOM 1815 C C . ASP A 1 233 ? -13.313 -17.717 67.234 1.00 80.88 233 ASP A C 1
ATOM 1817 O O . ASP A 1 233 ? -12.913 -18.192 68.298 1.00 80.88 233 ASP A O 1
ATOM 1821 N N . LYS A 1 234 ? -13.975 -18.457 66.334 1.00 79.81 234 LYS A N 1
ATOM 1822 C CA . LYS A 1 234 ? -14.340 -19.866 66.533 1.00 79.81 234 LYS A CA 1
ATOM 1823 C C . LYS A 1 234 ? -14.082 -20.718 65.281 1.00 79.81 234 LYS A C 1
ATOM 1825 O O . LYS A 1 234 ? -15.037 -21.184 64.654 1.00 79.81 234 LYS A O 1
ATOM 1830 N N . PRO A 1 235 ? -12.810 -20.949 64.916 1.00 72.44 235 PRO A N 1
ATOM 1831 C CA . PRO A 1 235 ? -12.453 -21.612 63.661 1.00 72.44 235 PRO A CA 1
ATOM 1832 C C . PRO A 1 235 ? -12.829 -23.103 63.625 1.00 72.44 235 PRO A C 1
ATOM 1834 O O . PRO A 1 235 ? -13.185 -23.614 62.566 1.00 72.44 235 PRO A O 1
ATOM 1837 N N . ASP A 1 236 ? -12.802 -23.785 64.776 1.00 77.88 236 ASP A N 1
ATOM 1838 C CA . ASP A 1 236 ? -13.016 -25.238 64.874 1.00 77.88 236 ASP A CA 1
ATOM 1839 C C . ASP A 1 236 ? -14.463 -25.632 65.238 1.00 77.88 236 ASP A C 1
ATOM 1841 O O . ASP A 1 236 ? -14.803 -26.818 65.296 1.00 77.88 236 ASP A O 1
ATOM 1845 N N . GLU A 1 237 ? -15.352 -24.662 65.492 1.00 76.69 237 GLU A N 1
ATOM 1846 C CA . GLU A 1 237 ? -16.765 -24.958 65.742 1.00 76.69 237 GLU A CA 1
ATOM 1847 C C . GLU A 1 237 ? -17.508 -25.268 64.433 1.00 76.69 237 GLU A C 1
ATOM 1849 O O . GLU A 1 237 ? -17.378 -24.597 63.410 1.00 76.69 237 GLU A O 1
ATOM 1854 N N . VAL A 1 238 ? -18.405 -26.255 64.487 1.00 75.50 238 VAL A N 1
ATOM 1855 C CA . VAL A 1 238 ? -19.319 -26.546 63.377 1.00 75.50 238 VAL A CA 1
ATOM 1856 C C . VAL A 1 238 ? -20.168 -25.317 63.036 1.00 75.50 238 VAL A C 1
ATOM 1858 O O . VAL A 1 238 ? -20.871 -24.783 63.894 1.00 75.50 238 VAL A O 1
ATOM 1861 N N . VAL A 1 239 ? -20.185 -24.939 61.751 1.00 67.75 239 VAL A N 1
ATOM 1862 C CA . VAL A 1 239 ? -20.919 -23.791 61.167 1.00 67.75 239 VAL A CA 1
ATOM 1863 C C . VAL A 1 239 ? -22.339 -23.635 61.717 1.00 67.75 239 VAL A C 1
ATOM 1865 O O . VAL A 1 239 ? -22.787 -22.528 62.010 1.00 67.75 239 VAL A O 1
ATOM 1868 N N . ARG A 1 240 ? -23.049 -24.753 61.905 1.00 72.06 240 ARG A N 1
ATOM 1869 C CA . ARG A 1 240 ? -24.421 -24.771 62.425 1.00 72.06 240 ARG A CA 1
ATOM 1870 C C . ARG A 1 240 ? -24.535 -24.253 63.866 1.00 72.06 240 ARG A C 1
ATOM 1872 O O . ARG A 1 240 ? -25.568 -23.693 64.215 1.00 72.06 240 ARG A O 1
ATOM 1879 N N . ARG A 1 241 ? -23.506 -24.453 64.696 1.00 72.75 241 ARG A N 1
ATOM 1880 C CA . ARG A 1 241 ? -23.435 -23.985 66.093 1.00 72.75 241 ARG A CA 1
ATOM 1881 C C . ARG A 1 241 ? -22.748 -22.625 66.218 1.00 72.75 241 ARG A C 1
ATOM 1883 O O . ARG A 1 241 ? -23.157 -21.853 67.074 1.00 72.75 241 ARG A O 1
ATOM 1890 N N . ALA A 1 242 ? -21.775 -22.322 65.359 1.00 73.81 242 ALA A N 1
ATOM 1891 C CA . ALA A 1 242 ? -21.053 -21.051 65.395 1.00 73.81 242 ALA A CA 1
ATOM 1892 C C . ALA A 1 242 ? -21.807 -19.911 64.691 1.00 73.81 242 ALA A C 1
ATOM 1894 O O . ALA A 1 242 ? -22.020 -18.852 65.271 1.00 73.81 242 ALA A O 1
ATOM 1895 N N . LEU A 1 243 ? -22.231 -20.115 63.439 1.00 73.38 243 LEU A N 1
ATOM 1896 C CA . LEU A 1 243 ? -22.646 -19.022 62.551 1.00 73.38 243 LEU A CA 1
ATOM 1897 C C . LEU A 1 243 ? -24.165 -18.815 62.494 1.00 73.38 243 LEU A C 1
ATOM 1899 O O . LEU A 1 243 ? -24.620 -17.672 62.471 1.00 73.38 243 LEU A O 1
ATOM 1903 N N . PHE A 1 244 ? -24.967 -19.886 62.511 1.00 77.19 244 PHE A N 1
ATOM 1904 C CA . PHE A 1 244 ? -26.434 -19.777 62.406 1.00 77.19 244 PHE A CA 1
ATOM 1905 C C . PHE A 1 244 ? -27.150 -19.123 63.601 1.00 77.19 244 PHE A C 1
ATOM 1907 O O . PHE A 1 244 ? -28.194 -18.507 63.376 1.00 77.19 244 PHE A O 1
ATOM 1914 N N . PRO A 1 245 ? -26.635 -19.194 64.844 1.00 80.00 245 PRO A N 1
ATOM 1915 C CA . PRO A 1 245 ? -27.203 -18.423 65.951 1.00 80.00 245 PRO A CA 1
ATOM 1916 C C . PRO A 1 245 ? -26.957 -16.916 65.819 1.00 80.00 245 PRO A C 1
ATOM 1918 O O . PRO A 1 245 ? -27.789 -16.118 66.238 1.00 80.00 245 PRO A O 1
ATOM 1921 N N . VAL A 1 246 ? -25.825 -16.524 65.225 1.00 75.88 246 VAL A N 1
ATOM 1922 C CA . VAL A 1 246 ? -25.444 -15.113 65.038 1.00 75.88 246 VAL A CA 1
ATOM 1923 C C . VAL A 1 246 ? -26.152 -14.514 63.824 1.00 75.88 246 VAL A C 1
ATOM 1925 O O . VAL A 1 246 ? -26.565 -13.352 63.842 1.00 75.88 246 VAL A O 1
ATOM 1928 N N . VAL A 1 247 ? -26.317 -15.313 62.768 1.00 72.44 247 VAL A N 1
ATOM 1929 C CA . VAL A 1 247 ? -27.006 -14.935 61.534 1.00 72.44 247 VAL A CA 1
ATOM 1930 C C . VAL A 1 247 ? -27.908 -16.090 61.116 1.00 72.44 247 VAL A C 1
ATOM 1932 O O . VAL A 1 247 ? -27.425 -17.121 60.657 1.00 72.44 247 VAL A O 1
ATOM 1935 N N . GLY A 1 248 ? -29.224 -15.922 61.270 1.00 76.12 248 GLY A N 1
ATOM 1936 C CA . GLY A 1 248 ? -30.198 -16.987 61.024 1.00 76.12 248 GLY A CA 1
ATOM 1937 C C . GLY A 1 248 ? -30.023 -17.678 59.664 1.00 76.12 248 GLY A C 1
ATOM 1938 O O . GLY A 1 248 ? -29.810 -17.028 58.639 1.00 76.12 248 GLY A O 1
ATOM 1939 N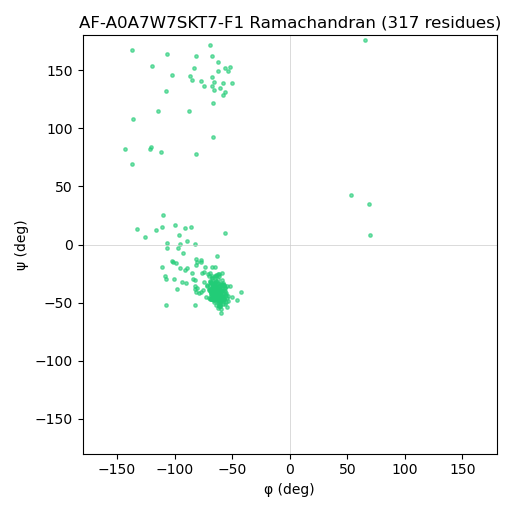 N . GLU A 1 249 ? -30.167 -19.008 59.637 1.00 75.06 249 GLU A N 1
ATOM 1940 C CA . GLU A 1 249 ? -29.981 -19.825 58.425 1.00 75.06 249 GLU A CA 1
ATOM 1941 C C . GLU A 1 249 ? -30.889 -19.370 57.270 1.00 75.06 249 GLU A C 1
ATOM 1943 O O . GLU A 1 249 ? -30.477 -19.328 56.110 1.00 75.06 249 GLU A O 1
ATOM 1948 N N . ARG A 1 250 ? -32.124 -18.965 57.589 1.00 71.62 250 ARG A N 1
ATOM 1949 C CA . ARG A 1 250 ? -33.067 -18.398 56.621 1.00 71.62 250 ARG A CA 1
ATOM 1950 C C . ARG A 1 250 ? -32.519 -17.119 55.980 1.00 71.62 250 ARG A C 1
ATOM 1952 O O . ARG A 1 250 ? -32.529 -17.015 54.759 1.00 71.62 250 ARG A O 1
ATOM 1959 N N . THR A 1 251 ? -31.978 -16.210 56.785 1.00 71.38 251 THR A N 1
ATOM 1960 C CA . THR A 1 251 ? -31.371 -14.952 56.334 1.00 71.38 251 THR A CA 1
ATOM 1961 C C . THR A 1 251 ? -30.167 -15.210 55.426 1.00 71.38 251 THR A C 1
ATOM 1963 O O . THR A 1 251 ? -30.007 -14.546 54.407 1.00 71.38 251 THR A O 1
ATOM 1966 N N . LEU A 1 252 ? -29.347 -16.219 55.734 1.00 67.88 252 LEU A N 1
ATOM 1967 C CA . LEU A 1 252 ? -28.227 -16.634 54.881 1.00 67.88 252 LEU A CA 1
ATOM 1968 C C . LEU A 1 252 ? -28.686 -17.213 53.538 1.00 67.88 252 LEU A C 1
ATOM 1970 O O . LEU A 1 252 ? -28.125 -16.864 52.499 1.00 67.88 252 LEU A O 1
ATOM 1974 N N . ARG A 1 253 ? -29.726 -18.057 53.523 1.00 70.31 253 ARG A N 1
ATOM 1975 C CA . ARG A 1 253 ? -30.296 -18.571 52.265 1.00 70.31 253 ARG A CA 1
ATOM 1976 C C . ARG A 1 253 ? -30.923 -17.459 51.425 1.00 70.31 253 ARG A C 1
ATOM 1978 O O . ARG A 1 253 ? -30.749 -17.465 50.208 1.00 70.31 253 ARG A O 1
ATOM 1985 N N . GLU A 1 254 ? -31.601 -16.504 52.058 1.00 73.88 254 GLU A N 1
ATOM 1986 C CA . GLU A 1 254 ? -32.154 -15.315 51.400 1.00 73.88 254 GLU A CA 1
ATOM 1987 C C . GLU A 1 254 ? -31.035 -14.446 50.798 1.00 73.88 254 GLU A C 1
ATOM 1989 O O . GLU A 1 254 ? -31.133 -14.066 49.633 1.00 73.88 254 GLU A O 1
ATOM 1994 N N . LEU A 1 255 ? -29.917 -14.245 51.508 1.00 70.25 255 LEU A N 1
ATOM 1995 C CA . LEU A 1 255 ? -28.734 -13.540 50.990 1.00 70.25 255 LEU A CA 1
ATOM 1996 C C . LEU A 1 255 ? -28.076 -14.267 49.804 1.00 70.25 255 LEU A C 1
ATOM 1998 O O . LEU A 1 255 ? -27.674 -13.624 48.834 1.00 70.25 255 LEU A O 1
ATOM 2002 N N . VAL A 1 256 ? -27.986 -15.601 49.840 1.00 68.94 256 VAL A N 1
ATOM 2003 C CA . VAL A 1 256 ? -27.457 -16.404 48.721 1.00 68.94 256 VAL A CA 1
ATOM 2004 C C . VAL A 1 256 ? -28.389 -16.348 47.506 1.00 68.94 256 VAL A C 1
ATOM 2006 O O . VAL A 1 256 ? -27.920 -16.223 46.371 1.00 68.94 256 VAL A O 1
ATOM 2009 N N . ALA A 1 257 ? -29.704 -16.428 47.720 1.00 70.81 257 ALA A N 1
ATOM 2010 C CA . ALA A 1 257 ? -30.698 -16.296 46.658 1.00 70.81 257 ALA A CA 1
ATOM 2011 C C . ALA A 1 257 ? -30.663 -14.892 46.033 1.00 70.81 257 ALA A C 1
ATOM 2013 O O . ALA A 1 257 ? -30.683 -14.764 44.807 1.00 70.81 257 ALA A O 1
ATOM 2014 N N . GLU A 1 258 ? -30.527 -13.855 46.860 1.00 67.12 258 GLU A N 1
ATOM 2015 C CA . GLU A 1 258 ? -30.393 -12.468 46.424 1.00 67.12 258 GLU A CA 1
ATOM 2016 C C . GLU A 1 258 ? -29.085 -12.234 45.651 1.00 67.12 258 GLU A C 1
ATOM 2018 O O . GLU A 1 258 ? -29.108 -11.589 44.606 1.00 67.12 258 GLU A O 1
ATOM 2023 N N . ALA A 1 259 ? -27.955 -12.805 46.081 1.00 65.38 259 ALA A N 1
ATOM 2024 C CA . ALA A 1 259 ? -26.685 -12.713 45.354 1.00 65.38 259 ALA A CA 1
ATOM 2025 C C . ALA A 1 259 ? -26.772 -13.354 43.955 1.00 65.38 259 ALA A C 1
ATOM 2027 O O . ALA A 1 259 ? -26.372 -12.745 42.960 1.00 65.38 259 ALA A O 1
ATOM 2028 N N . LYS A 1 260 ? -27.375 -14.547 43.854 1.00 66.81 260 LYS A N 1
ATOM 2029 C CA . LYS A 1 260 ? -27.618 -15.227 42.568 1.00 66.81 260 LYS A CA 1
ATOM 2030 C C . LYS A 1 260 ? -28.605 -14.461 41.678 1.00 66.81 260 LYS A C 1
ATOM 2032 O O . LYS A 1 260 ? -28.448 -14.437 40.455 1.00 66.81 260 LYS A O 1
ATOM 2037 N N . ALA A 1 261 ? -29.618 -13.825 42.267 1.00 65.31 261 ALA A N 1
ATOM 2038 C CA . ALA A 1 261 ? -30.550 -12.962 41.544 1.00 65.31 261 ALA A CA 1
ATOM 2039 C C . ALA A 1 261 ? -29.861 -11.679 41.052 1.00 65.31 261 ALA A C 1
ATOM 2041 O O . ALA A 1 261 ? -30.046 -11.294 39.899 1.00 65.31 261 ALA A O 1
ATOM 2042 N N . ASN A 1 262 ? -28.998 -11.074 41.870 1.00 65.56 262 ASN A N 1
ATOM 2043 C CA . ASN A 1 262 ? -28.226 -9.885 41.521 1.00 65.56 262 ASN A CA 1
ATOM 2044 C C . ASN A 1 262 ? -27.219 -10.141 40.395 1.00 65.56 262 ASN A C 1
ATOM 2046 O O . ASN A 1 262 ? -27.032 -9.256 39.570 1.00 65.56 262 ASN A O 1
ATOM 2050 N N . GLU A 1 263 ? -26.635 -11.337 40.272 1.00 62.69 263 GLU A N 1
ATOM 2051 C CA . GLU A 1 263 ? -25.797 -11.687 39.113 1.00 62.69 263 GLU A CA 1
ATOM 2052 C C . GLU A 1 263 ? -26.613 -11.731 37.803 1.00 62.69 263 GLU A C 1
ATOM 2054 O O . GLU A 1 263 ? -26.181 -11.239 36.754 1.00 62.69 263 GLU A O 1
ATOM 2059 N N . LYS A 1 264 ? -27.843 -12.265 37.852 1.00 66.56 264 LYS A N 1
ATOM 2060 C CA . LYS A 1 264 ? -28.771 -12.246 36.707 1.00 66.56 264 LYS A CA 1
ATOM 2061 C C . LYS A 1 264 ? -29.245 -10.824 36.385 1.00 66.56 264 LYS A C 1
ATOM 2063 O O . LYS A 1 264 ? -29.285 -10.450 35.212 1.00 66.56 264 LYS A O 1
ATOM 2068 N N . VAL A 1 265 ? -29.549 -10.017 37.404 1.00 65.00 265 VAL A N 1
ATOM 2069 C CA . VAL A 1 265 ? -29.921 -8.597 37.266 1.00 65.00 265 VAL A CA 1
ATOM 2070 C C . VAL A 1 265 ? -28.744 -7.765 36.751 1.00 65.00 265 VAL A C 1
ATOM 2072 O O . VAL A 1 265 ? -28.958 -6.888 35.919 1.00 65.00 265 VAL A O 1
ATOM 2075 N N . PHE A 1 266 ? -27.506 -8.068 37.152 1.00 55.97 266 PHE A N 1
ATOM 2076 C CA . PHE A 1 266 ? -26.279 -7.470 36.622 1.00 55.97 266 PHE A CA 1
ATOM 2077 C C . PHE A 1 266 ? -26.156 -7.733 35.124 1.00 55.97 266 PHE A C 1
ATOM 2079 O O . PHE A 1 266 ? -26.107 -6.783 34.342 1.00 55.97 266 PHE A O 1
ATOM 2086 N N . LYS A 1 267 ? -26.205 -9.006 34.702 1.00 62.78 267 LYS A N 1
ATOM 2087 C CA . LYS A 1 267 ? -26.159 -9.391 33.280 1.00 62.78 267 LYS A CA 1
ATOM 2088 C C . LYS A 1 267 ? -27.281 -8.716 32.481 1.00 62.78 267 LYS A C 1
ATOM 2090 O O . LYS A 1 267 ? -27.038 -8.236 31.375 1.00 62.78 267 LYS A O 1
ATOM 2095 N N . ALA A 1 268 ? -28.487 -8.610 33.045 1.00 66.75 268 ALA A N 1
ATOM 2096 C CA . ALA A 1 268 ? -29.617 -7.925 32.416 1.00 66.75 268 ALA A CA 1
ATOM 2097 C C . ALA A 1 268 ? -29.430 -6.395 32.323 1.00 66.75 268 ALA A C 1
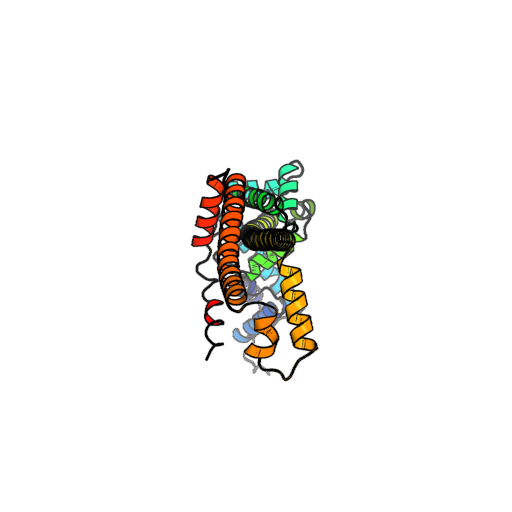ATOM 2099 O O . ALA A 1 268 ? -29.629 -5.834 31.245 1.00 66.75 268 ALA A O 1
ATOM 2100 N N . LYS A 1 269 ? -29.001 -5.717 33.401 1.00 61.09 269 LYS A N 1
ATOM 2101 C CA . LYS A 1 269 ? -28.697 -4.270 33.416 1.00 61.09 269 LYS A CA 1
ATOM 2102 C C . LYS A 1 269 ? -27.571 -3.946 32.436 1.00 61.09 269 LYS A C 1
ATOM 2104 O O . LYS A 1 269 ? -27.742 -3.032 31.633 1.00 61.09 269 LYS A O 1
ATOM 2109 N N . VAL A 1 270 ? -26.486 -4.728 32.424 1.00 56.00 270 VAL A N 1
ATOM 2110 C CA . VAL A 1 270 ? -25.402 -4.604 31.432 1.00 56.00 270 VAL A CA 1
ATOM 2111 C C . VAL A 1 270 ? -25.979 -4.717 30.025 1.00 56.00 270 VAL A C 1
ATOM 2113 O O . VAL A 1 270 ? -25.767 -3.819 29.217 1.00 56.00 270 VAL A O 1
ATOM 2116 N N . ARG A 1 271 ? -26.804 -5.730 29.735 1.00 52.12 271 ARG A N 1
ATOM 2117 C CA . ARG A 1 271 ? -27.414 -5.912 28.406 1.00 52.12 271 ARG A CA 1
ATOM 2118 C C . ARG A 1 271 ? -28.312 -4.743 27.983 1.00 52.12 271 ARG A C 1
ATOM 2120 O O . ARG A 1 271 ? -28.311 -4.373 26.809 1.00 52.12 271 ARG A O 1
ATOM 2127 N N . THR A 1 272 ? -29.038 -4.131 28.917 1.00 64.81 272 THR A N 1
ATOM 2128 C CA . THR A 1 272 ? -29.888 -2.954 28.665 1.00 64.81 272 THR A CA 1
ATOM 2129 C C . THR A 1 272 ? -29.064 -1.683 28.445 1.00 64.81 272 THR A C 1
ATOM 2131 O O . THR A 1 272 ? -29.313 -0.950 27.486 1.00 64.81 272 THR A O 1
ATOM 2134 N N . THR A 1 273 ? -28.044 -1.437 29.273 1.00 57.16 273 THR A N 1
ATOM 2135 C CA . THR A 1 273 ? -27.107 -0.312 29.103 1.00 57.16 273 THR A CA 1
ATOM 2136 C C . THR A 1 273 ? -26.291 -0.450 27.818 1.00 57.16 273 THR A C 1
ATOM 2138 O O . THR A 1 273 ? -26.060 0.545 27.130 1.00 57.16 273 THR A O 1
ATOM 2141 N N . LEU A 1 274 ? -25.911 -1.676 27.444 1.00 51.44 274 LEU A N 1
ATOM 2142 C CA . LEU A 1 274 ? -25.318 -1.975 26.144 1.00 51.44 274 LEU A CA 1
ATOM 2143 C C . LEU A 1 274 ? -26.292 -1.604 25.029 1.00 51.44 274 LEU A C 1
ATOM 2145 O O . LEU A 1 274 ? -25.932 -0.808 24.170 1.00 51.44 274 LEU A O 1
ATOM 2149 N N . ARG A 1 275 ? -27.541 -2.087 25.063 1.00 53.22 275 ARG A N 1
ATOM 2150 C CA . ARG A 1 275 ? -28.555 -1.770 24.041 1.00 53.22 275 ARG A CA 1
ATOM 2151 C C . ARG A 1 275 ? -28.778 -0.266 23.856 1.00 53.22 275 ARG A C 1
ATOM 2153 O O . ARG A 1 275 ? -28.872 0.182 22.715 1.00 53.22 275 ARG A O 1
ATOM 2160 N N . SER A 1 276 ? -28.832 0.521 24.934 1.00 46.25 276 SER A N 1
ATOM 2161 C CA . SER A 1 276 ? -28.992 1.980 24.824 1.00 46.25 276 SER A CA 1
ATOM 2162 C C . SER A 1 276 ? -27.727 2.677 24.306 1.00 46.25 276 SER A C 1
ATOM 2164 O O . SER A 1 276 ? -27.828 3.613 23.512 1.00 46.25 276 SER A O 1
ATOM 2166 N N . SER A 1 277 ? -26.542 2.177 24.674 1.00 45.91 277 SER A N 1
ATOM 2167 C CA . SER A 1 277 ? -25.255 2.684 24.179 1.00 45.91 277 SER A CA 1
ATOM 2168 C C . SER A 1 277 ? -25.059 2.376 22.690 1.00 45.91 277 SER A C 1
ATOM 2170 O O . SER A 1 277 ? -24.764 3.286 21.918 1.00 45.91 277 SER A O 1
ATOM 2172 N N . TYR A 1 278 ? -25.319 1.135 22.261 1.00 45.59 278 TYR A N 1
ATOM 2173 C CA . TYR A 1 278 ? -25.317 0.724 20.852 1.00 45.59 278 TYR A CA 1
ATOM 2174 C C . TYR A 1 278 ? -26.378 1.486 20.043 1.00 45.59 278 TYR A C 1
ATOM 2176 O O . TYR A 1 278 ? -26.078 1.982 18.963 1.00 45.59 278 TYR A O 1
ATOM 2184 N N . GLY A 1 279 ? -27.601 1.648 20.562 1.00 39.66 279 GLY A N 1
ATOM 2185 C CA . GLY A 1 279 ? -28.691 2.341 19.859 1.00 39.66 279 GLY A CA 1
ATOM 2186 C C . GLY A 1 279 ? -28.500 3.856 19.700 1.00 39.66 279 GLY A C 1
ATOM 2187 O O . GLY A 1 279 ? -29.062 4.451 18.779 1.00 39.66 279 GLY A O 1
ATOM 2188 N N . SER A 1 280 ? -27.714 4.485 20.577 1.00 48.88 280 SER A N 1
ATOM 2189 C CA . SER A 1 280 ? -27.261 5.875 20.427 1.00 48.88 280 SER A CA 1
ATOM 2190 C C . SER A 1 280 ? -26.094 5.975 19.433 1.00 48.88 280 SER A C 1
ATOM 2192 O O . SER A 1 280 ? -26.095 6.842 18.559 1.00 48.88 280 SER A O 1
ATOM 2194 N N . TYR A 1 281 ? -25.147 5.031 19.506 1.00 45.06 281 TYR A N 1
ATOM 2195 C CA . TYR A 1 281 ? -23.988 4.936 18.616 1.00 45.06 281 TYR A CA 1
ATOM 2196 C C . TYR A 1 281 ? -24.384 4.707 17.148 1.00 45.06 281 TYR A C 1
ATOM 2198 O O . TYR A 1 281 ? -24.061 5.531 16.295 1.00 45.06 281 TYR A O 1
ATOM 2206 N N . TYR A 1 282 ? -25.172 3.669 16.849 1.00 42.41 282 TYR A N 1
ATOM 2207 C CA . TYR A 1 282 ? -25.623 3.392 15.482 1.00 42.41 282 TYR A CA 1
ATOM 2208 C C . TYR A 1 282 ? -26.481 4.523 14.909 1.00 42.41 282 TYR A C 1
ATOM 2210 O O . TYR A 1 282 ? -26.367 4.812 13.730 1.00 42.41 282 TYR A O 1
ATOM 2218 N N . ARG A 1 283 ? -27.280 5.241 15.711 1.00 52.03 283 ARG A N 1
ATOM 2219 C CA . ARG A 1 283 ? -28.029 6.409 15.207 1.00 52.03 283 ARG A CA 1
ATOM 2220 C C . ARG A 1 283 ? -27.128 7.568 14.785 1.00 52.03 283 ARG A C 1
ATOM 2222 O O . ARG A 1 283 ? -27.462 8.280 13.845 1.00 52.03 283 ARG A O 1
ATOM 2229 N N . ARG A 1 284 ? -26.000 7.756 15.471 1.00 50.03 284 ARG A N 1
ATOM 2230 C CA . ARG A 1 284 ? -25.042 8.828 15.177 1.00 50.03 284 ARG A CA 1
ATOM 2231 C C . ARG A 1 284 ? -24.095 8.458 14.026 1.00 50.03 284 ARG A C 1
ATOM 2233 O O . ARG A 1 284 ? -23.698 9.342 13.279 1.00 50.03 284 ARG A O 1
ATOM 2240 N N . THR A 1 285 ? -23.776 7.173 13.859 1.00 39.75 285 THR A N 1
ATOM 2241 C CA . THR A 1 285 ? -22.900 6.658 12.788 1.00 39.75 285 THR A CA 1
ATOM 2242 C C . THR A 1 285 ? -23.662 6.269 11.506 1.00 39.75 285 THR A C 1
ATOM 2244 O O . THR A 1 285 ? -23.138 6.453 10.412 1.00 39.75 285 THR A O 1
ATOM 2247 N N . CYS A 1 286 ? -24.905 5.778 11.598 1.00 36.69 286 CYS A N 1
ATOM 2248 C CA . CYS A 1 286 ? -25.752 5.391 10.453 1.00 36.69 286 CYS A CA 1
ATOM 2249 C C . CYS A 1 286 ? -26.656 6.517 9.923 1.00 36.69 286 CYS A C 1
ATOM 2251 O O . CYS A 1 286 ? -27.544 6.248 9.118 1.00 36.69 286 CYS A O 1
ATOM 2253 N N . SER A 1 287 ? -26.428 7.777 10.297 1.00 43.59 287 SER A N 1
ATOM 2254 C CA . SER A 1 287 ? -27.093 8.925 9.656 1.00 43.59 287 SER A CA 1
ATOM 2255 C C . SER A 1 287 ? -26.738 9.073 8.163 1.00 43.59 287 SER A C 1
ATOM 2257 O O . SER A 1 287 ? -27.397 9.823 7.450 1.00 43.59 287 SER A O 1
ATOM 2259 N N . SER A 1 288 ? -25.750 8.312 7.668 1.00 41.16 288 SER A N 1
ATOM 2260 C CA . SER A 1 288 ? -25.366 8.187 6.255 1.00 41.16 288 SER A CA 1
ATOM 2261 C C . SER A 1 288 ? -25.477 6.720 5.767 1.00 41.16 288 SER A C 1
ATOM 2263 O O . SER A 1 288 ? -24.471 6.001 5.723 1.00 41.16 288 SER A O 1
ATOM 2265 N N . PRO A 1 289 ? -26.671 6.240 5.359 1.00 40.69 289 PRO A N 1
ATOM 2266 C CA . PRO A 1 289 ? -26.908 4.840 4.967 1.00 40.69 289 PRO A CA 1
ATOM 2267 C C . PRO A 1 289 ? -26.105 4.372 3.740 1.00 40.69 289 PRO A C 1
ATOM 2269 O O . PRO A 1 289 ? -25.806 3.188 3.593 1.00 40.69 289 PRO A O 1
ATOM 2272 N N . ARG A 1 290 ? -25.719 5.305 2.860 1.00 41.56 290 ARG A N 1
ATOM 2273 C CA . ARG A 1 290 ? -25.053 5.019 1.576 1.00 41.56 290 ARG A CA 1
ATOM 2274 C C . ARG A 1 290 ? -23.611 4.511 1.727 1.00 41.56 290 ARG A C 1
ATOM 2276 O O . ARG A 1 290 ? -23.145 3.754 0.883 1.00 41.56 290 ARG A O 1
ATOM 2283 N N . SER A 1 291 ? -22.927 4.879 2.811 1.00 40.19 291 SER A N 1
ATOM 2284 C CA . SER A 1 291 ? -21.504 4.567 3.032 1.00 40.19 291 SER A CA 1
ATOM 2285 C C . SER A 1 291 ? -21.269 3.185 3.652 1.00 40.19 291 SER A C 1
ATOM 2287 O O . SER A 1 291 ? -20.208 2.604 3.470 1.00 40.19 291 SER A O 1
ATOM 2289 N N . TYR A 1 292 ? -22.250 2.632 4.373 1.00 39.72 292 TYR A N 1
ATOM 2290 C CA . TYR A 1 292 ? -22.109 1.341 5.063 1.00 39.72 292 TYR A CA 1
ATOM 2291 C C . TYR A 1 292 ? -22.335 0.141 4.133 1.00 39.72 292 TYR A C 1
ATOM 2293 O O . TYR A 1 292 ? -21.618 -0.857 4.212 1.00 39.72 292 TYR A O 1
ATOM 2301 N N . ILE A 1 293 ? -23.301 0.252 3.214 1.00 45.16 293 ILE A N 1
ATOM 2302 C CA . ILE A 1 293 ? -23.613 -0.800 2.234 1.00 45.16 293 ILE A CA 1
ATOM 2303 C C . ILE A 1 293 ? -22.441 -0.996 1.262 1.00 45.16 293 ILE A C 1
ATOM 2305 O O . ILE A 1 293 ? -22.119 -2.130 0.921 1.00 45.16 293 ILE A O 1
ATOM 2309 N N . SER A 1 294 ? -21.740 0.075 0.876 1.00 41.00 294 SER A N 1
ATOM 2310 C CA . SER A 1 294 ? -20.556 -0.024 0.011 1.00 41.00 294 SER A CA 1
ATOM 2311 C C . SER A 1 294 ? -19.354 -0.671 0.713 1.00 41.00 294 SER A C 1
ATOM 2313 O O . SER A 1 294 ? -18.626 -1.433 0.082 1.00 41.00 294 SER A O 1
ATOM 2315 N N . ILE A 1 295 ? -19.168 -0.441 2.020 1.00 40.59 295 ILE A N 1
ATOM 2316 C CA . ILE A 1 295 ? -18.101 -1.072 2.820 1.00 40.59 295 ILE A CA 1
ATOM 2317 C C . ILE A 1 295 ? -18.332 -2.584 2.964 1.00 40.59 295 ILE A C 1
ATOM 2319 O O . ILE A 1 295 ? -17.408 -3.359 2.725 1.00 40.59 295 ILE A O 1
ATOM 2323 N N . LEU A 1 296 ? -19.555 -3.017 3.293 1.00 34.19 296 LEU A N 1
ATOM 2324 C CA . LEU A 1 296 ? -19.881 -4.445 3.426 1.00 34.19 296 LEU A CA 1
ATOM 2325 C C . LEU A 1 296 ? -19.834 -5.185 2.079 1.00 34.19 296 LEU A C 1
ATOM 2327 O O . LEU A 1 296 ? -19.351 -6.314 2.016 1.00 34.19 296 LEU A O 1
ATOM 2331 N N . CYS A 1 297 ? -20.280 -4.543 0.993 1.00 35.75 297 CYS A N 1
ATOM 2332 C CA . CYS A 1 297 ? -20.279 -5.152 -0.338 1.00 35.75 297 CYS A CA 1
ATOM 2333 C C . CYS A 1 297 ? -18.851 -5.320 -0.894 1.00 35.75 297 CYS A C 1
ATOM 2335 O O . CYS A 1 297 ? -18.543 -6.371 -1.454 1.00 35.75 297 CYS A O 1
ATOM 2337 N N . TRP A 1 298 ? -17.951 -4.354 -0.660 1.00 33.94 298 TRP A N 1
ATOM 2338 C CA . TRP A 1 298 ? -16.537 -4.472 -1.045 1.00 33.94 298 TRP A CA 1
ATOM 2339 C C . TRP A 1 298 ? -15.806 -5.529 -0.209 1.00 33.94 298 TRP A C 1
ATOM 2341 O O . TRP A 1 298 ? -15.191 -6.428 -0.773 1.00 33.94 298 TRP A O 1
ATOM 2351 N N . CYS A 1 299 ? -15.980 -5.512 1.119 1.00 30.94 299 CYS A N 1
ATOM 2352 C CA . CYS A 1 299 ? -15.366 -6.490 2.024 1.00 30.94 299 CYS A CA 1
ATOM 2353 C C . CYS A 1 299 ? -15.779 -7.936 1.689 1.00 30.94 299 CYS A C 1
ATOM 2355 O O . CYS A 1 299 ? -14.981 -8.847 1.832 1.00 30.94 299 CYS A O 1
ATOM 2357 N N . SER A 1 300 ? -16.987 -8.167 1.160 1.00 31.84 300 SER A N 1
ATOM 2358 C CA . SER A 1 300 ? -17.409 -9.501 0.699 1.00 31.84 300 SER A CA 1
ATOM 2359 C C . SER A 1 300 ? -16.785 -9.954 -0.633 1.00 31.84 300 SER A C 1
ATOM 2361 O O . SER A 1 300 ? -16.703 -11.155 -0.884 1.00 31.84 300 SER A O 1
ATOM 2363 N N . ARG A 1 301 ? -16.342 -9.021 -1.488 1.00 38.19 301 ARG A N 1
ATOM 2364 C CA . ARG A 1 301 ? -15.870 -9.302 -2.858 1.00 38.19 301 ARG A CA 1
ATOM 2365 C C . ARG A 1 301 ? -14.346 -9.336 -2.987 1.00 38.19 301 ARG A C 1
ATOM 2367 O O . ARG A 1 301 ? -13.842 -10.104 -3.798 1.00 38.19 301 ARG A O 1
ATOM 2374 N N . SER A 1 302 ? -13.610 -8.587 -2.164 1.00 37.03 302 SER A N 1
ATOM 2375 C CA . SER A 1 302 ? -12.135 -8.567 -2.165 1.00 37.03 302 SER A CA 1
ATOM 2376 C C . SER A 1 302 ? -11.480 -9.562 -1.185 1.00 37.03 302 SER A C 1
ATOM 2378 O O . SER A 1 302 ? -10.269 -9.766 -1.233 1.00 37.03 302 SER A O 1
ATOM 2380 N N . TRP A 1 303 ? -12.258 -10.238 -0.326 1.00 35.34 303 TRP A N 1
ATOM 2381 C CA . TRP A 1 303 ? -11.780 -11.160 0.722 1.00 35.34 303 TRP A CA 1
ATOM 2382 C C . TRP A 1 303 ? -11.821 -12.697 0.479 1.00 35.34 303 TRP A C 1
ATOM 2384 O O . TRP A 1 303 ? -11.662 -13.426 1.464 1.00 35.34 303 TRP A O 1
ATOM 2394 N N . PRO A 1 304 ? -11.961 -13.292 -0.730 1.00 33.81 304 PRO A N 1
ATOM 2395 C CA . PRO A 1 304 ? -12.023 -14.760 -0.822 1.00 33.81 304 PRO A CA 1
ATOM 2396 C C . PRO A 1 304 ? -10.761 -15.504 -0.333 1.00 33.81 304 PRO A C 1
ATOM 2398 O O . PRO A 1 304 ? -10.866 -16.613 0.182 1.00 33.81 304 PRO A O 1
ATOM 2401 N N . ASN A 1 305 ? -9.561 -14.910 -0.430 1.00 38.72 305 ASN A N 1
ATOM 2402 C CA . ASN A 1 305 ? -8.303 -15.674 -0.319 1.00 38.72 305 ASN A CA 1
ATOM 2403 C C . ASN A 1 305 ? -7.484 -15.505 0.977 1.00 38.72 305 ASN A C 1
ATOM 2405 O O . ASN A 1 305 ? -6.476 -16.197 1.142 1.00 38.72 305 ASN A O 1
ATOM 2409 N N . ARG A 1 306 ? -7.882 -14.647 1.931 1.00 35.28 306 ARG A N 1
ATOM 2410 C CA . ARG A 1 306 ? -7.057 -14.364 3.134 1.00 35.28 306 ARG A CA 1
ATOM 2411 C C . ARG A 1 306 ? -7.492 -15.083 4.420 1.00 35.28 306 ARG A C 1
ATOM 2413 O O . ARG A 1 306 ? -6.686 -15.210 5.341 1.00 35.28 306 ARG A O 1
ATOM 2420 N N . LEU A 1 307 ? -8.704 -15.644 4.468 1.00 33.50 307 LEU A N 1
ATOM 2421 C CA . LEU A 1 307 ? -9.200 -16.422 5.619 1.00 33.50 307 LEU A CA 1
ATOM 2422 C C . LEU A 1 307 ? -8.873 -17.926 5.545 1.00 33.50 307 LEU A C 1
ATOM 2424 O O . LEU A 1 307 ? -8.783 -18.583 6.583 1.00 33.50 307 LEU A O 1
ATOM 2428 N N . GLY A 1 308 ? -8.579 -18.464 4.355 1.00 31.25 308 GLY A N 1
ATOM 2429 C CA . GLY A 1 308 ? -8.235 -19.883 4.178 1.00 31.25 308 GLY A CA 1
ATOM 2430 C C . GLY A 1 308 ? -6.940 -20.322 4.878 1.00 31.25 308 GLY A C 1
ATOM 2431 O O . GLY A 1 308 ? -6.822 -21.479 5.267 1.00 31.25 308 GLY A O 1
ATOM 2432 N N . ARG A 1 309 ? -5.984 -19.405 5.109 1.00 33.88 309 ARG A N 1
ATOM 2433 C CA . ARG A 1 309 ? -4.694 -19.728 5.761 1.00 33.88 309 ARG A CA 1
ATOM 2434 C C . ARG A 1 309 ? -4.656 -19.468 7.268 1.00 33.88 309 ARG A C 1
ATOM 2436 O O . ARG A 1 309 ? -3.816 -20.044 7.946 1.00 33.88 309 ARG A O 1
ATOM 2443 N N . LYS A 1 310 ? -5.552 -18.637 7.815 1.00 31.56 310 LYS A N 1
ATOM 2444 C CA . LYS A 1 310 ? -5.614 -18.386 9.271 1.00 31.56 310 LYS A CA 1
ATOM 2445 C C . LYS A 1 310 ? -6.563 -19.342 10.006 1.00 31.56 310 LYS A C 1
ATOM 2447 O O . LYS A 1 310 ? -6.355 -19.597 11.186 1.00 31.56 310 LYS A O 1
ATOM 2452 N N . CYS A 1 311 ? -7.534 -19.950 9.318 1.00 29.27 311 CYS A N 1
ATOM 2453 C CA . CYS A 1 311 ? -8.419 -20.959 9.916 1.00 29.27 311 CYS A CA 1
ATOM 2454 C C . CYS A 1 311 ? -7.826 -22.380 10.001 1.00 29.27 311 CYS A C 1
ATOM 2456 O O . CYS A 1 311 ? -8.405 -23.215 10.700 1.00 29.27 311 CYS A O 1
ATOM 2458 N N . SER A 1 312 ? -6.708 -22.679 9.327 1.00 29.94 312 SER A N 1
ATOM 2459 C CA . SER A 1 312 ? -6.019 -23.975 9.459 1.00 29.94 312 SER A CA 1
ATOM 2460 C C . SER A 1 312 ? -5.072 -24.024 10.665 1.00 29.94 312 SER A C 1
ATOM 2462 O O . SER A 1 312 ? -4.938 -25.075 11.278 1.00 29.94 312 SER A O 1
ATOM 2464 N N . ALA A 1 313 ? -4.496 -22.889 11.078 1.00 32.31 313 ALA A N 1
ATOM 2465 C CA . ALA A 1 313 ? -3.581 -22.819 12.224 1.00 32.31 313 ALA A CA 1
ATOM 2466 C C . ALA A 1 313 ? -4.281 -22.852 13.601 1.00 32.31 313 ALA A C 1
ATOM 2468 O O . ALA A 1 313 ? -3.634 -23.099 14.611 1.00 32.31 313 ALA A O 1
ATOM 2469 N N . ALA A 1 314 ? -5.600 -22.638 13.658 1.00 32.16 314 ALA A N 1
ATOM 2470 C CA . ALA A 1 314 ? -6.377 -22.685 14.903 1.00 32.16 314 ALA A CA 1
ATOM 2471 C C . ALA A 1 314 ? -7.039 -24.052 15.173 1.00 32.16 314 ALA A C 1
ATOM 2473 O O . ALA A 1 314 ? -7.734 -24.202 16.174 1.00 32.16 314 ALA A O 1
ATOM 2474 N N . ARG A 1 315 ? -6.858 -25.047 14.288 1.00 32.09 315 ARG A N 1
ATOM 2475 C CA . ARG A 1 315 ? -7.529 -26.359 14.378 1.00 32.09 315 ARG A CA 1
ATOM 2476 C C . ARG A 1 315 ? -6.637 -27.524 14.823 1.00 32.09 315 ARG A C 1
ATOM 2478 O O . ARG A 1 315 ? -7.138 -28.632 14.947 1.00 32.09 315 ARG A O 1
ATOM 2485 N N . THR A 1 316 ? -5.361 -27.283 15.114 1.00 36.94 316 THR A N 1
ATOM 2486 C CA . THR A 1 316 ? -4.396 -28.313 15.553 1.00 36.94 316 THR A CA 1
ATOM 2487 C C . THR A 1 316 ? -3.862 -28.116 16.978 1.00 36.94 316 THR A C 1
ATOM 2489 O O . THR A 1 316 ? -2.918 -28.788 17.369 1.00 36.94 316 THR A O 1
ATOM 2492 N N . GLY A 1 317 ? -4.466 -27.229 17.777 1.00 33.66 317 GLY A N 1
ATOM 2493 C CA . GLY A 1 317 ? -4.034 -26.932 19.154 1.00 33.66 317 GLY A CA 1
ATOM 2494 C C . GLY A 1 317 ? -4.982 -27.391 20.267 1.00 33.66 317 GLY A C 1
ATOM 2495 O O . GLY A 1 317 ? -4.863 -26.901 21.384 1.00 33.66 317 GLY A O 1
ATOM 2496 N N . ALA A 1 318 ? -5.946 -28.265 19.974 1.00 36.81 318 ALA A N 1
ATOM 2497 C CA . ALA A 1 318 ? -6.836 -28.846 20.978 1.00 36.81 318 ALA A CA 1
ATOM 2498 C C . ALA A 1 318 ? -7.123 -30.311 20.624 1.00 36.81 318 ALA A C 1
ATOM 2500 O O . ALA A 1 318 ? -8.131 -30.626 19.992 1.00 36.81 318 ALA A O 1
ATOM 2501 N N . ALA A 1 319 ? -6.184 -31.175 20.998 1.00 34.44 319 ALA A N 1
ATOM 2502 C CA . ALA A 1 319 ? -6.400 -32.590 21.265 1.00 34.44 319 ALA A CA 1
ATOM 2503 C C . ALA A 1 319 ? -5.762 -32.884 22.624 1.00 34.44 319 ALA A C 1
ATOM 2505 O O . ALA A 1 319 ? -4.648 -32.355 22.851 1.00 34.44 319 ALA A O 1
#

Radius of gyration: 33.89 Å; Cα contacts (8 Å, |Δi|>4): 214; chains: 1; bounding box: 75×58×97 Å

Sequence (319 aa):
MRHSGFRPATLADEEALTGWLAAEVCPVELVEAWQRDALLVEYRARKIEPPGRTRVEKILVAARGRWELAFCAHVIERLGEAGRDRLLSLVAEDNETGTALLAALKRDPGAVGLDSPLTEITKLNDVRRLGLPEALFADCSEKLVAAWRARAIKMYPSDFRDTSADVRITLLAALCWSRQAEITDALVELLVALVHKINTRAERRVEKQLTAELKKVRGKEGILFKLATTAVDKPDEVVRRALFPVVGERTLRELVAEAKANEKVFKAKVRTTLRSSYGSYYRRTCSSPRSYISILCWCSRSWPNRLGRKCSAARTGAA

Nearest PDB structures (foldseek):
  7qd6-assembly1_A  TM=7.250E-01  e=5.895E-08  Bacillus thuringiensis
  5j1i-assembly2_B  TM=2.233E-01  e=1.602E+00  Homo sapiens

Foldseek 3Di:
DPPQLADEDDPVNLVVLLQCLLPPPLQPDVDLVVSLVVSVVVCVVVRYDDDDPVSSVVSSVSSNVVNLVVLLVLLDVQCPDLLLVLLLLLLDPPRPVSVVLLVLLLDDQDDQDPVRLVSLLVNLVSLCVSVRDLCSQVVGDPVVLVVLLVVLSPDHSVNLVVDDSSSSSSSSNSNSSVSNVVSLVVSVVSVVVVLVVQLVVLLVVLVVVVVVVVVVVVVVVVLVVQQVVQCVVCVPDDCVVRRCVSPPPVNVVVVVVVVVVVVVVSVVSSVVSSVVSVVVSCVVVCPPVPSPVVSVVVCVVVPPPPVVVVVVVVPPPDD

Secondary structure (DSSP, 8-state):
---S--EE--HHHHHHHHHHIIIIITTT---HHHHHHHHHHHHHHTTEEPPPHHHHHHHHHHHHHHHHHHHHHHHHHHHHHHHHHHHHHTT-TT-HHHHHHHHHHHSPPPPSSTHHHHHHHHHHHHHHHT---TTTTTTS-HHHHHHHHHHHHH--HHHHHHS-HHHHHHHHHHHHHHHHHHHHHHHHHHHHHHHHHHHHHHHHHHHHHHHHHHHHSTTHHHHHHHHHHHHHH-TTS-HHHHTTTTS-HHHHHHHHHHHHHHHHHHHHHHHHHHHHHHHHHHHHHTT-HHHHHHHHHHHHHH-TTTSTTTSSTTSSS--

Organism: NCBI:txid258050

pLDDT: mean 78.33, std 20.48, range [29.27, 98.5]